Protein AF-A0A923UQM0-F1 (afdb_monomer)

Structure (mmCIF, N/CA/C/O backbone):
data_AF-A0A923UQM0-F1
#
_entry.id   AF-A0A923UQM0-F1
#
loop_
_atom_site.group_PDB
_atom_site.id
_atom_site.type_symbol
_atom_site.label_atom_id
_atom_site.label_alt_id
_atom_site.label_comp_id
_atom_site.label_asym_id
_atom_site.label_entity_id
_atom_site.label_seq_id
_atom_site.pdbx_PDB_ins_code
_atom_site.Cartn_x
_atom_site.Cartn_y
_atom_site.Cartn_z
_atom_site.occupancy
_atom_site.B_iso_or_equiv
_atom_site.auth_seq_id
_atom_site.auth_comp_id
_atom_site.auth_asym_id
_atom_site.auth_atom_id
_atom_site.pdbx_PDB_model_num
ATOM 1 N N . MET A 1 1 ? -4.454 -19.376 -13.832 1.00 68.25 1 MET A N 1
ATOM 2 C CA . MET A 1 1 ? -5.487 -18.338 -13.622 1.00 68.25 1 MET A CA 1
ATOM 3 C C . MET A 1 1 ? -5.085 -17.126 -14.444 1.00 68.25 1 MET A C 1
ATOM 5 O O . MET A 1 1 ? -3.902 -16.825 -14.454 1.00 68.25 1 MET A O 1
ATOM 9 N N . ASN A 1 2 ? -6.010 -16.497 -15.172 1.00 79.00 2 ASN A N 1
ATOM 10 C CA . ASN A 1 2 ? -5.737 -15.275 -15.934 1.00 79.00 2 ASN A CA 1
ATOM 11 C C . ASN A 1 2 ? -7.004 -14.409 -15.933 1.00 79.00 2 ASN A C 1
ATOM 13 O O . ASN A 1 2 ? -7.938 -14.679 -16.687 1.00 79.00 2 ASN A O 1
ATOM 17 N N . THR A 1 3 ? -7.060 -13.431 -15.031 1.00 88.56 3 THR A N 1
ATOM 18 C CA . THR A 1 3 ? -8.221 -12.554 -14.830 1.00 88.56 3 THR A CA 1
ATOM 19 C C . THR A 1 3 ? -7.802 -11.113 -15.066 1.00 88.56 3 THR A C 1
ATOM 21 O O . THR A 1 3 ? -6.787 -10.663 -14.540 1.00 88.56 3 THR A O 1
ATOM 24 N N . VAL A 1 4 ? -8.598 -10.369 -15.833 1.00 89.50 4 VAL A N 1
ATOM 25 C CA . VAL A 1 4 ? -8.349 -8.953 -16.115 1.00 89.50 4 VAL A CA 1
ATOM 26 C C . VAL A 1 4 ? -9.418 -8.110 -15.439 1.00 89.50 4 VAL A C 1
ATOM 28 O O . VAL A 1 4 ? -10.605 -8.259 -15.721 1.00 89.50 4 VAL A O 1
ATOM 31 N N . ILE A 1 5 ? -8.991 -7.200 -14.568 1.00 88.62 5 ILE A N 1
ATOM 32 C CA . ILE A 1 5 ? -9.840 -6.167 -13.983 1.00 88.62 5 ILE A CA 1
ATOM 33 C C . ILE A 1 5 ? -9.572 -4.870 -14.745 1.00 88.62 5 ILE A C 1
ATOM 35 O O . ILE A 1 5 ? -8.476 -4.310 -14.694 1.00 88.62 5 ILE A O 1
ATOM 39 N N . ASP A 1 6 ? -10.583 -4.391 -15.462 1.00 86.31 6 ASP A N 1
ATOM 40 C CA . ASP A 1 6 ? -10.518 -3.130 -16.199 1.00 86.31 6 ASP A CA 1
ATOM 41 C C . ASP A 1 6 ? -10.674 -1.951 -15.228 1.00 86.31 6 ASP A C 1
ATOM 43 O O . ASP A 1 6 ? -11.705 -1.836 -14.565 1.00 86.31 6 ASP A O 1
ATOM 47 N N . ASN A 1 7 ? -9.664 -1.095 -15.084 1.00 77.56 7 ASN A N 1
ATOM 48 C CA . ASN A 1 7 ? -9.804 0.215 -14.459 1.00 77.56 7 ASN A CA 1
ATOM 49 C C . ASN A 1 7 ? -9.899 1.242 -15.594 1.00 77.56 7 ASN A C 1
ATOM 51 O O . ASN A 1 7 ? -9.135 1.145 -16.543 1.00 77.56 7 ASN A O 1
ATOM 55 N N . LYS A 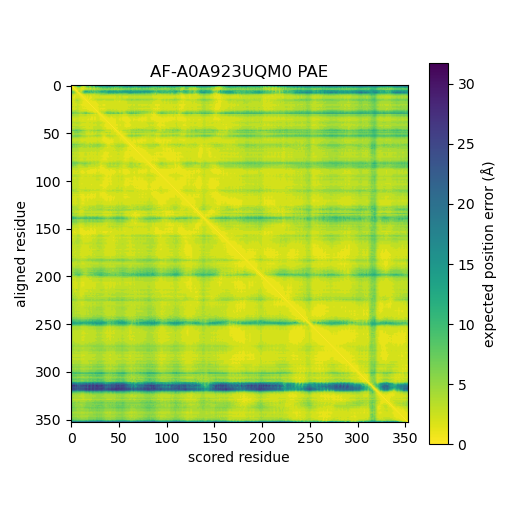1 8 ? -10.786 2.244 -15.509 1.00 76.56 8 LYS A N 1
ATOM 56 C CA . LYS A 1 8 ? -11.111 3.157 -16.634 1.00 76.56 8 LYS A CA 1
ATOM 57 C C . LYS A 1 8 ? -9.891 3.712 -17.398 1.00 76.56 8 LYS A C 1
ATOM 59 O O . LYS A 1 8 ? -10.025 4.067 -18.564 1.00 76.56 8 LYS A O 1
ATOM 64 N N . SER A 1 9 ? -8.735 3.808 -16.738 1.00 82.00 9 SER A N 1
ATOM 65 C CA . SER A 1 9 ? -7.481 4.319 -17.296 1.00 82.00 9 SER A CA 1
ATOM 66 C C . SER A 1 9 ? -6.396 3.260 -17.565 1.00 82.00 9 SER A C 1
ATOM 68 O O . SER A 1 9 ? -5.425 3.589 -18.236 1.00 82.00 9 SER A O 1
ATOM 70 N N . TYR A 1 10 ? -6.495 2.036 -17.027 1.00 91.62 10 TYR A N 1
ATOM 71 C CA . TYR A 1 10 ? -5.483 0.972 -17.168 1.00 91.62 10 TYR A CA 1
ATOM 72 C C . TYR A 1 10 ? -6.006 -0.408 -16.740 1.00 91.62 10 TYR A C 1
ATOM 74 O O . TYR A 1 10 ? -6.996 -0.526 -16.027 1.00 91.62 10 TYR A O 1
ATOM 82 N N . LYS A 1 11 ? -5.314 -1.485 -17.114 1.00 94.25 11 LYS A N 1
ATOM 83 C CA . LYS A 1 11 ? -5.719 -2.854 -16.745 1.00 94.25 11 LYS A CA 1
ATOM 84 C C . LYS A 1 11 ? -4.941 -3.376 -15.539 1.00 94.25 11 LYS A C 1
ATOM 86 O O . LYS A 1 11 ? -3.768 -3.054 -15.362 1.00 94.25 11 LYS A O 1
ATOM 91 N N . ILE A 1 12 ? -5.587 -4.218 -14.736 1.00 96.81 12 ILE A N 1
ATOM 92 C CA . ILE A 1 12 ? -4.952 -5.008 -13.676 1.00 96.81 12 ILE A CA 1
ATOM 93 C C . ILE A 1 12 ? -5.083 -6.481 -14.069 1.00 96.81 12 ILE A C 1
ATOM 95 O O . ILE A 1 12 ? -6.193 -6.973 -14.255 1.00 96.81 12 ILE A O 1
ATOM 99 N N . HIS A 1 13 ? -3.961 -7.172 -14.241 1.00 97.31 13 HIS A N 1
ATOM 100 C CA . HIS A 1 13 ? -3.905 -8.569 -14.666 1.00 97.31 13 HIS A CA 1
ATOM 101 C C . HIS A 1 13 ? -3.495 -9.455 -13.492 1.00 97.31 13 HIS A C 1
ATOM 103 O O . HIS A 1 13 ? -2.382 -9.329 -12.994 1.00 97.31 13 HIS A O 1
ATOM 109 N N . LEU A 1 14 ? -4.379 -10.360 -13.076 1.00 96.81 14 LEU A N 1
ATOM 110 C CA . LEU A 1 14 ? -4.096 -11.412 -12.102 1.00 96.81 14 LEU A CA 1
ATOM 111 C C . LEU A 1 14 ? -3.693 -12.661 -12.886 1.00 96.81 14 LEU A C 1
ATOM 113 O O . LEU A 1 14 ? -4.500 -13.191 -13.655 1.00 96.81 14 LEU A O 1
ATOM 117 N N . THR A 1 15 ? -2.455 -13.113 -12.727 1.00 95.38 15 THR A N 1
ATOM 118 C CA . THR A 1 15 ? -1.853 -14.162 -13.559 1.00 95.38 15 THR A CA 1
ATOM 119 C C . THR A 1 15 ? -0.915 -15.038 -12.745 1.00 95.38 15 THR A C 1
ATOM 121 O O . THR A 1 15 ? -0.276 -14.554 -11.829 1.00 95.38 15 THR A O 1
ATOM 124 N N . ASN A 1 16 ? -0.768 -16.304 -13.126 1.00 92.50 16 ASN A N 1
ATOM 125 C CA . ASN A 1 16 ? 0.279 -17.195 -12.608 1.00 92.50 16 ASN A CA 1
ATOM 126 C C . ASN A 1 16 ? 1.573 -17.170 -13.443 1.00 92.50 16 ASN A C 1
ATOM 128 O O . ASN A 1 16 ? 2.411 -18.063 -13.317 1.00 92.50 16 ASN A O 1
ATOM 132 N N . ASN A 1 17 ? 1.665 -16.238 -14.388 1.00 94.56 17 ASN A N 1
ATOM 133 C CA . ASN A 1 17 ? 2.833 -16.028 -15.224 1.00 94.56 17 ASN A CA 1
ATOM 134 C C . ASN A 1 17 ? 2.900 -14.548 -15.618 1.00 94.56 17 ASN A C 1
ATOM 136 O O . ASN A 1 17 ? 2.349 -14.132 -16.647 1.00 94.56 17 ASN A O 1
ATOM 140 N N . PHE A 1 18 ? 3.532 -13.736 -14.769 1.00 95.75 18 PHE A N 1
ATOM 141 C CA . PHE A 1 18 ? 3.705 -12.308 -15.050 1.00 95.75 18 PHE A CA 1
ATOM 142 C C . PHE A 1 18 ? 4.535 -12.055 -16.321 1.00 95.75 18 PHE A C 1
ATOM 144 O O . PHE A 1 18 ? 4.252 -11.105 -17.054 1.00 95.75 18 PHE A O 1
ATOM 151 N N . GLU A 1 19 ? 5.525 -12.907 -16.614 1.00 96.06 19 GLU A N 1
ATOM 152 C CA . GLU A 1 19 ? 6.440 -12.750 -17.751 1.00 96.06 19 GLU A CA 1
ATOM 153 C C . GLU A 1 19 ? 5.684 -12.783 -19.079 1.00 96.06 19 GLU A C 1
ATOM 155 O O . GLU A 1 19 ? 5.887 -11.924 -19.937 1.00 96.06 19 GLU A O 1
ATOM 160 N N . GLN A 1 20 ? 4.764 -13.740 -19.235 1.00 96.12 20 GLN A N 1
ATOM 161 C CA . GLN A 1 20 ? 3.947 -13.870 -20.439 1.00 96.12 20 GLN A CA 1
ATOM 162 C C . GLN A 1 20 ? 3.105 -12.612 -20.679 1.00 96.12 20 GLN A C 1
ATOM 164 O O . GLN A 1 20 ? 3.090 -12.086 -21.794 1.00 96.12 20 GLN A O 1
ATOM 169 N N . VAL A 1 21 ? 2.428 -12.115 -19.640 1.00 97.31 21 VAL A N 1
ATOM 170 C CA . VAL A 1 21 ? 1.602 -10.900 -19.726 1.00 97.31 21 VAL A CA 1
ATOM 171 C C . VAL A 1 21 ? 2.466 -9.693 -20.084 1.00 97.31 21 VAL A C 1
ATOM 173 O O . VAL A 1 21 ? 2.103 -8.904 -20.957 1.00 97.31 21 VAL A O 1
ATOM 176 N N . LEU A 1 22 ? 3.635 -9.572 -19.456 1.00 96.88 22 LEU A N 1
ATOM 177 C CA . LEU A 1 22 ? 4.563 -8.478 -19.695 1.00 96.88 22 LEU A CA 1
ATOM 178 C C . LEU A 1 22 ? 5.123 -8.488 -21.124 1.00 96.88 22 LEU A C 1
ATOM 180 O O . LEU A 1 22 ? 5.142 -7.449 -21.781 1.00 96.88 22 LEU A O 1
ATOM 184 N N . VAL A 1 23 ? 5.548 -9.648 -21.636 1.00 96.12 23 VAL A N 1
ATOM 185 C CA . VAL A 1 23 ? 6.041 -9.788 -23.018 1.00 96.12 23 VAL A CA 1
ATOM 186 C C . VAL A 1 23 ? 4.956 -9.418 -24.019 1.00 96.12 23 VAL A C 1
ATOM 188 O O . VAL A 1 23 ? 5.231 -8.681 -24.963 1.00 96.12 23 VAL A O 1
ATOM 191 N N . GLN A 1 24 ? 3.725 -9.887 -23.805 1.00 96.12 24 GLN A N 1
ATOM 192 C CA . GLN A 1 24 ? 2.591 -9.545 -24.665 1.00 96.12 24 GLN A CA 1
ATOM 193 C C . GLN A 1 24 ? 2.313 -8.041 -24.649 1.00 96.12 24 GLN A C 1
ATOM 195 O O . GLN A 1 24 ? 2.155 -7.444 -25.711 1.00 96.12 24 GLN A O 1
ATOM 200 N N . PHE A 1 25 ? 2.314 -7.416 -23.467 1.00 96.88 25 PHE A N 1
ATOM 201 C CA . PHE A 1 25 ? 2.133 -5.973 -23.335 1.00 96.88 25 PHE A CA 1
ATOM 202 C C . PHE A 1 25 ? 3.240 -5.187 -24.049 1.00 96.88 25 PHE A C 1
ATOM 204 O O . PHE A 1 25 ? 2.946 -4.244 -24.778 1.00 96.88 25 PHE A O 1
ATOM 211 N N . ILE A 1 26 ? 4.507 -5.579 -23.888 1.00 96.50 26 ILE A N 1
ATOM 212 C CA . ILE A 1 26 ? 5.632 -4.923 -24.569 1.00 96.50 26 ILE A CA 1
ATOM 213 C C . ILE A 1 26 ? 5.547 -5.130 -26.087 1.00 96.50 26 ILE A C 1
ATOM 215 O O . ILE A 1 26 ? 5.836 -4.203 -26.825 1.00 96.50 26 ILE A O 1
ATOM 219 N N . ALA A 1 27 ? 5.135 -6.302 -26.574 1.00 95.12 27 ALA A N 1
ATOM 220 C CA . ALA A 1 27 ? 5.096 -6.600 -28.009 1.00 95.12 27 ALA A CA 1
ATOM 221 C C . ALA A 1 27 ? 4.044 -5.787 -28.783 1.00 95.12 27 ALA A C 1
ATOM 223 O O . ALA A 1 27 ? 4.253 -5.478 -29.955 1.00 95.12 27 ALA A O 1
ATOM 224 N N . ILE A 1 28 ? 2.920 -5.441 -28.146 1.00 94.50 28 ILE A N 1
ATOM 225 C CA . ILE A 1 28 ? 1.847 -4.648 -28.774 1.00 94.50 28 ILE A CA 1
ATOM 226 C C . ILE A 1 28 ? 2.051 -3.131 -28.638 1.00 94.50 28 ILE A C 1
ATOM 228 O O . ILE A 1 28 ? 1.271 -2.364 -29.197 1.00 94.50 28 ILE A O 1
ATOM 232 N N . ASN A 1 29 ? 3.076 -2.691 -27.901 1.00 93.00 29 ASN A N 1
ATOM 233 C CA . ASN A 1 29 ? 3.400 -1.283 -27.681 1.00 93.00 29 ASN A CA 1
ATOM 234 C C . ASN A 1 29 ? 4.804 -0.962 -28.218 1.00 93.00 29 ASN A C 1
ATOM 236 O O . ASN A 1 29 ? 5.741 -1.736 -28.070 1.00 93.00 29 ASN A O 1
ATOM 240 N N . THR A 1 30 ? 4.995 0.211 -28.817 1.00 91.25 30 THR A N 1
ATOM 241 C CA . THR A 1 30 ? 6.304 0.610 -29.359 1.00 91.25 30 THR A CA 1
ATOM 242 C C . THR A 1 30 ? 7.085 1.451 -28.350 1.00 91.25 30 THR A C 1
ATOM 244 O O . THR A 1 30 ? 6.894 2.665 -28.291 1.00 91.25 30 THR A O 1
ATOM 247 N N . TYR A 1 31 ? 7.990 0.827 -27.590 1.00 96.38 31 TYR A N 1
ATOM 248 C CA . TYR A 1 31 ? 8.910 1.514 -26.672 1.00 96.38 31 TYR A CA 1
ATOM 249 C C . TYR A 1 31 ? 10.343 1.543 -27.218 1.00 96.38 31 TYR A C 1
ATOM 251 O O . TYR A 1 31 ? 10.813 0.563 -27.792 1.00 96.38 31 TYR A O 1
ATOM 259 N N . SER A 1 32 ? 11.059 2.651 -27.011 1.00 96.25 32 SER A N 1
ATOM 260 C CA . SER A 1 32 ? 12.477 2.790 -27.398 1.00 96.25 32 SER A CA 1
ATOM 261 C C . SER A 1 32 ? 13.408 1.950 -26.513 1.00 96.25 32 SER A C 1
ATOM 263 O O . SER A 1 32 ? 14.449 1.469 -26.959 1.00 96.25 32 SER A O 1
ATOM 265 N N . ALA A 1 33 ? 13.029 1.763 -25.246 1.00 96.00 33 ALA A N 1
ATOM 266 C CA . ALA A 1 33 ? 13.698 0.905 -24.282 1.00 96.00 33 ALA A CA 1
ATOM 267 C C . ALA A 1 33 ? 12.737 0.513 -23.152 1.00 96.00 33 ALA A C 1
ATOM 269 O O . ALA A 1 33 ? 11.811 1.251 -22.819 1.00 96.00 33 ALA A O 1
ATOM 270 N N . VAL A 1 34 ? 13.016 -0.625 -22.517 1.00 97.69 34 VAL A N 1
ATOM 271 C CA . VAL A 1 34 ? 12.369 -1.049 -21.270 1.00 97.69 34 VAL A CA 1
ATOM 272 C C . VAL A 1 34 ? 13.428 -1.072 -20.174 1.00 97.69 34 VAL A C 1
ATOM 274 O O . VAL A 1 34 ? 14.476 -1.702 -20.344 1.00 97.69 34 VAL A O 1
ATOM 277 N N . VAL A 1 35 ? 13.170 -0.362 -19.078 1.00 98.25 35 VAL A N 1
ATOM 278 C CA . VAL A 1 35 ? 14.047 -0.283 -17.903 1.00 98.25 35 VAL A CA 1
ATOM 279 C C . VAL A 1 35 ? 13.290 -0.826 -16.703 1.00 98.25 35 VAL A C 1
ATOM 281 O O . VAL A 1 35 ? 12.125 -0.492 -16.513 1.00 98.25 35 VAL A O 1
ATOM 284 N N . TYR A 1 36 ? 13.940 -1.655 -15.897 1.00 98.44 36 TYR A N 1
ATOM 285 C CA . TYR A 1 36 ? 13.331 -2.292 -14.736 1.00 98.44 36 TYR A CA 1
ATOM 286 C C . TYR A 1 36 ? 13.877 -1.673 -13.457 1.00 98.44 36 TYR A C 1
ATOM 288 O O . TYR A 1 36 ? 15.091 -1.607 -13.288 1.00 98.44 36 TYR A O 1
ATOM 296 N N . LEU A 1 37 ? 12.995 -1.229 -12.568 1.00 98.69 37 LEU A N 1
ATOM 297 C CA . LEU A 1 37 ? 13.348 -0.697 -11.259 1.00 98.69 37 LEU A CA 1
ATOM 298 C C . LEU A 1 37 ? 13.027 -1.736 -10.187 1.00 98.69 37 LEU A C 1
ATOM 300 O O . LEU A 1 37 ? 11.887 -2.185 -10.090 1.00 98.69 37 LEU A O 1
ATOM 304 N N . PHE A 1 38 ? 14.025 -2.067 -9.375 1.00 98.56 38 PHE A N 1
ATOM 305 C CA . PHE A 1 38 ? 13.916 -2.993 -8.252 1.00 98.56 38 PHE A CA 1
ATOM 306 C C . PHE A 1 38 ? 14.451 -2.361 -6.972 1.00 98.56 38 PHE A C 1
ATOM 308 O O . PHE A 1 38 ? 15.393 -1.572 -7.020 1.00 98.56 38 PHE A O 1
ATOM 315 N N . ASP A 1 39 ? 13.937 -2.788 -5.821 1.00 98.00 39 ASP A N 1
ATOM 316 C CA . ASP A 1 39 ? 14.728 -2.746 -4.593 1.00 98.00 39 ASP A CA 1
ATOM 317 C C . ASP A 1 39 ? 15.687 -3.950 -4.522 1.00 98.00 39 ASP A C 1
ATOM 319 O O . ASP A 1 39 ? 15.459 -4.995 -5.137 1.00 98.00 39 ASP A O 1
ATOM 323 N N . ASP A 1 40 ? 16.764 -3.809 -3.756 1.00 97.75 40 ASP A N 1
ATOM 324 C CA . ASP A 1 40 ? 17.816 -4.821 -3.625 1.00 97.75 40 ASP A CA 1
ATOM 325 C C . ASP A 1 40 ? 17.310 -6.184 -3.101 1.00 97.75 40 ASP A C 1
ATOM 327 O O . ASP A 1 40 ? 17.774 -7.230 -3.559 1.00 97.75 40 ASP A O 1
ATOM 331 N N . ASN A 1 41 ? 16.316 -6.218 -2.198 1.00 96.62 41 ASN A N 1
ATOM 332 C CA . ASN A 1 41 ? 15.764 -7.483 -1.697 1.00 96.62 41 ASN A CA 1
ATOM 333 C C . ASN A 1 41 ? 15.028 -8.229 -2.817 1.00 96.62 41 ASN A C 1
ATOM 335 O O . ASN A 1 41 ? 15.292 -9.411 -3.052 1.00 96.62 41 ASN A O 1
ATOM 339 N N . THR A 1 42 ? 14.147 -7.531 -3.540 1.00 97.12 42 THR A N 1
ATOM 340 C CA . THR A 1 42 ? 13.403 -8.109 -4.668 1.00 97.12 42 THR A CA 1
ATOM 341 C C . THR A 1 42 ? 14.349 -8.523 -5.800 1.00 97.12 42 THR A C 1
ATOM 343 O O . THR A 1 42 ? 14.197 -9.603 -6.377 1.00 97.12 42 THR A O 1
ATOM 346 N N . HIS A 1 43 ? 15.373 -7.715 -6.097 1.00 97.56 43 HIS A N 1
ATOM 347 C CA . HIS A 1 43 ? 16.361 -8.038 -7.126 1.00 97.56 43 HIS A CA 1
ATOM 348 C C . HIS A 1 43 ? 17.158 -9.307 -6.796 1.00 97.56 43 HIS A C 1
ATOM 350 O O . HIS A 1 43 ? 17.354 -10.146 -7.675 1.00 97.56 43 HIS A O 1
ATOM 356 N N . ARG A 1 44 ? 17.593 -9.500 -5.543 1.00 96.81 44 ARG A N 1
ATOM 357 C CA . ARG A 1 44 ? 18.312 -10.727 -5.154 1.00 96.81 44 ARG A CA 1
ATOM 358 C C . ARG A 1 44 ? 17.488 -11.995 -5.366 1.00 96.81 44 ARG A C 1
ATOM 360 O O . ARG A 1 44 ? 18.055 -13.022 -5.724 1.00 96.81 44 ARG A O 1
ATOM 367 N N . LEU A 1 45 ? 16.176 -11.921 -5.153 1.00 95.88 45 LEU A N 1
ATOM 368 C CA . LEU A 1 45 ? 15.273 -13.061 -5.309 1.00 95.88 45 LEU A CA 1
ATOM 369 C C . LEU A 1 45 ? 14.935 -13.337 -6.779 1.00 95.88 45 LEU A C 1
ATOM 371 O O . LEU A 1 45 ? 14.922 -14.492 -7.199 1.00 95.88 45 LEU A O 1
ATOM 375 N N . TYR A 1 46 ? 14.686 -12.287 -7.568 1.00 95.06 46 TYR A N 1
ATOM 376 C CA . TYR A 1 46 ? 14.071 -12.433 -8.894 1.00 95.06 46 TYR A CA 1
ATOM 377 C C . TYR A 1 46 ? 14.884 -11.855 -10.051 1.00 95.06 46 TYR A C 1
ATOM 379 O O . TYR A 1 46 ? 14.720 -12.294 -11.188 1.00 95.06 46 TYR A O 1
ATOM 387 N N . GLY A 1 47 ? 15.792 -10.914 -9.801 1.00 91.31 47 GLY A N 1
ATOM 388 C CA . GLY A 1 47 ? 16.551 -10.202 -10.835 1.00 91.31 47 GLY A CA 1
ATOM 389 C C . GLY A 1 47 ? 17.504 -11.083 -11.648 1.00 91.31 47 GLY A C 1
ATOM 390 O O . GLY A 1 47 ? 17.858 -10.733 -12.770 1.00 91.31 47 GLY A O 1
ATOM 391 N N . SER A 1 48 ? 17.875 -12.255 -11.122 1.00 89.62 48 SER A N 1
ATOM 392 C C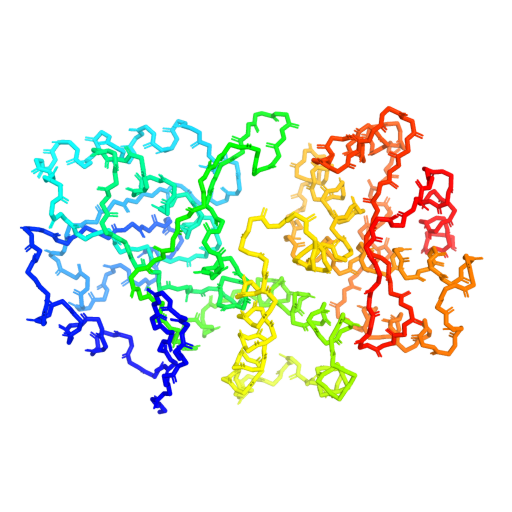A . SER A 1 48 ? 18.717 -13.242 -11.822 1.00 89.62 48 SER A CA 1
ATOM 393 C C . SER A 1 48 ? 17.926 -14.323 -12.572 1.00 89.62 48 SER A C 1
ATOM 395 O O . SER A 1 48 ? 18.529 -15.227 -13.155 1.00 89.62 48 SER A O 1
ATOM 397 N N . THR A 1 49 ? 16.590 -14.266 -12.566 1.00 92.38 49 THR A N 1
ATOM 398 C CA . THR A 1 49 ? 15.760 -15.206 -13.338 1.00 92.38 49 THR A CA 1
ATOM 399 C C . THR A 1 49 ? 16.019 -15.065 -14.840 1.00 92.38 49 THR A C 1
ATOM 401 O O . THR A 1 49 ? 16.495 -14.035 -15.329 1.00 92.38 49 THR A O 1
ATOM 404 N N . THR A 1 50 ? 15.695 -16.113 -15.602 1.00 92.38 50 THR A N 1
ATOM 405 C CA . THR A 1 50 ? 15.931 -16.166 -17.053 1.00 92.38 50 THR A CA 1
ATOM 406 C C . THR A 1 50 ? 15.332 -14.968 -17.789 1.00 92.38 50 THR A C 1
ATOM 408 O O . THR A 1 50 ? 15.944 -14.475 -18.735 1.00 92.38 50 THR A O 1
ATOM 411 N N . TYR A 1 51 ? 14.183 -14.465 -17.330 1.00 93.44 51 TYR A N 1
ATOM 412 C CA . TYR A 1 51 ? 13.518 -13.308 -17.915 1.00 93.44 51 TYR A CA 1
ATOM 413 C C . TYR A 1 51 ? 14.318 -12.006 -17.788 1.00 93.44 51 TYR A C 1
ATOM 415 O O . TYR A 1 51 ? 14.469 -11.272 -18.771 1.00 93.44 51 TYR A O 1
ATOM 423 N N . PHE A 1 52 ? 14.839 -11.713 -16.593 1.00 95.00 52 PHE A N 1
ATOM 424 C CA . PHE A 1 52 ? 15.548 -10.460 -16.313 1.00 95.00 52 PHE A CA 1
ATOM 425 C C . PHE A 1 52 ? 17.020 -10.481 -16.748 1.00 95.00 52 PHE A C 1
ATOM 427 O O . PHE A 1 52 ? 17.665 -9.430 -16.813 1.00 95.00 52 PHE A O 1
ATOM 434 N N . LYS A 1 53 ? 17.547 -11.645 -17.147 1.00 91.19 53 LYS A N 1
ATOM 435 C CA . LYS A 1 53 ? 18.896 -11.763 -17.708 1.00 91.19 53 LYS A CA 1
ATOM 436 C C . LYS A 1 53 ? 19.082 -10.819 -18.905 1.00 91.19 53 LYS A C 1
ATOM 438 O O . LYS A 1 53 ? 18.284 -10.800 -19.841 1.00 91.19 53 LYS A O 1
ATOM 443 N N . ASN A 1 54 ? 20.174 -10.053 -18.888 1.00 89.75 54 ASN A N 1
ATOM 444 C CA . ASN A 1 54 ? 20.540 -9.061 -19.910 1.00 89.75 54 ASN A CA 1
ATOM 445 C C . ASN A 1 54 ? 19.531 -7.904 -20.096 1.00 89.75 54 ASN A C 1
ATOM 447 O O . ASN A 1 54 ? 19.565 -7.223 -21.124 1.00 89.75 54 ASN A O 1
ATOM 451 N N . LYS A 1 55 ? 18.622 -7.663 -19.142 1.00 94.75 55 LYS A N 1
ATOM 452 C CA . LYS A 1 55 ? 17.747 -6.481 -19.153 1.00 94.75 55 LYS A CA 1
ATOM 453 C C . LYS A 1 55 ? 18.447 -5.274 -18.520 1.00 94.75 55 LYS A C 1
ATOM 455 O O . LYS A 1 55 ? 19.377 -5.422 -17.734 1.00 94.75 55 LYS A O 1
ATOM 460 N N . LYS A 1 56 ? 17.988 -4.062 -18.856 1.00 95.75 56 LYS A N 1
ATOM 461 C CA . LYS A 1 56 ? 18.444 -2.823 -18.205 1.00 95.75 56 LYS A CA 1
ATOM 462 C C . LYS A 1 56 ? 17.767 -2.702 -16.842 1.00 95.75 56 LYS A C 1
ATOM 464 O O . LYS A 1 56 ? 16.563 -2.459 -16.793 1.00 95.75 56 LYS A O 1
ATOM 469 N N . ILE A 1 57 ? 18.525 -2.885 -15.769 1.00 97.25 57 ILE A N 1
ATOM 470 C CA . ILE A 1 57 ? 18.012 -2.897 -14.397 1.00 97.25 57 ILE A CA 1
ATOM 471 C C . ILE A 1 57 ? 18.626 -1.732 -13.620 1.00 97.25 57 ILE A C 1
ATOM 473 O O . ILE A 1 57 ? 19.835 -1.522 -13.669 1.00 97.25 57 ILE A O 1
ATOM 477 N N . ILE A 1 58 ? 17.783 -1.001 -12.898 1.00 98.38 58 ILE A N 1
ATOM 478 C CA . ILE A 1 58 ? 18.156 -0.025 -11.878 1.00 98.38 58 ILE A CA 1
ATOM 479 C C . ILE A 1 58 ? 17.765 -0.619 -10.526 1.00 98.38 58 ILE A C 1
ATOM 481 O O . ILE A 1 58 ? 16.636 -1.080 -10.351 1.00 98.38 58 ILE A O 1
ATOM 485 N N . ILE A 1 59 ? 18.694 -0.595 -9.574 1.00 98.25 59 ILE A N 1
ATOM 486 C CA . ILE A 1 59 ? 18.488 -1.123 -8.223 1.00 98.25 59 ILE A CA 1
ATOM 487 C C . ILE A 1 59 ? 18.570 0.035 -7.232 1.00 98.25 59 ILE A C 1
ATOM 489 O O . ILE A 1 59 ? 19.487 0.856 -7.306 1.00 98.25 59 ILE A O 1
ATOM 493 N N . ILE A 1 60 ? 17.617 0.092 -6.306 1.00 98.38 60 ILE A N 1
ATOM 494 C CA . ILE A 1 60 ? 17.617 1.016 -5.169 1.00 98.38 60 ILE A CA 1
ATOM 495 C C . ILE A 1 60 ? 17.735 0.250 -3.852 1.00 98.38 60 ILE A C 1
ATOM 497 O O . ILE A 1 60 ? 17.400 -0.933 -3.760 1.00 98.38 60 ILE A O 1
ATOM 501 N N . ALA A 1 61 ? 18.213 0.930 -2.814 1.00 97.62 61 ALA A N 1
ATOM 502 C CA . ALA A 1 61 ? 18.255 0.353 -1.479 1.00 97.62 61 ALA A CA 1
ATOM 503 C C . ALA A 1 61 ? 16.823 0.121 -0.939 1.00 97.62 61 ALA A C 1
ATOM 505 O O . ALA A 1 61 ? 15.927 0.927 -1.215 1.00 97.62 61 ALA A O 1
ATOM 506 N N . PRO A 1 62 ? 16.587 -0.968 -0.185 1.00 94.38 62 PRO A N 1
ATOM 507 C CA . PRO A 1 62 ? 15.271 -1.295 0.348 1.00 94.38 62 PRO A CA 1
ATOM 508 C C . PRO A 1 62 ? 14.934 -0.431 1.572 1.00 94.38 62 PRO A C 1
ATOM 510 O O . PRO A 1 62 ? 15.808 0.190 2.174 1.00 94.38 62 PRO A O 1
ATOM 513 N N . GLY A 1 63 ? 13.667 -0.446 1.988 1.00 88.50 63 GLY A N 1
ATOM 514 C CA . GLY A 1 63 ? 13.211 0.187 3.230 1.00 88.50 63 GLY A CA 1
ATOM 515 C C . GLY A 1 63 ? 12.810 1.659 3.094 1.00 88.50 63 GLY A C 1
ATOM 516 O O . GLY A 1 63 ? 13.364 2.414 2.299 1.00 88.50 63 GLY A O 1
ATOM 517 N N . GLU A 1 64 ? 11.836 2.067 3.910 1.00 87.06 64 GLU A N 1
ATOM 518 C CA . GLU A 1 64 ? 11.110 3.342 3.788 1.00 87.06 64 GLU A CA 1
ATOM 519 C C . GLU A 1 64 ? 12.001 4.594 3.871 1.00 87.06 64 GLU A C 1
ATOM 521 O O . GLU A 1 64 ? 11.688 5.625 3.275 1.00 87.06 64 GLU A O 1
ATOM 526 N N . THR A 1 65 ? 13.160 4.506 4.533 1.00 88.50 65 THR A N 1
ATOM 527 C CA . THR A 1 65 ? 14.157 5.590 4.594 1.00 88.50 65 THR A CA 1
ATOM 528 C C . THR A 1 65 ? 14.708 5.965 3.216 1.00 88.50 65 THR A C 1
ATOM 530 O O . THR A 1 65 ? 15.088 7.116 3.000 1.00 88.50 65 THR A O 1
ATOM 533 N N . ASN A 1 66 ? 14.696 5.034 2.256 1.00 94.31 66 ASN A N 1
ATOM 534 C CA . ASN A 1 66 ? 15.124 5.258 0.875 1.00 94.31 66 ASN A CA 1
ATOM 535 C C . ASN A 1 66 ? 14.021 5.831 -0.024 1.00 94.31 66 ASN A C 1
ATOM 537 O O . ASN A 1 66 ? 14.288 6.169 -1.178 1.00 94.31 66 ASN A O 1
ATOM 541 N N . LYS A 1 67 ? 12.797 6.005 0.483 1.00 95.44 67 LYS A N 1
ATOM 542 C CA . LYS A 1 67 ? 11.683 6.605 -0.256 1.00 95.44 67 LYS A CA 1
ATOM 543 C C . LYS A 1 67 ? 11.770 8.135 -0.238 1.00 95.44 67 LYS A C 1
ATOM 545 O O . LYS A 1 67 ? 10.923 8.815 0.330 1.00 95.44 67 LYS A O 1
ATOM 550 N N . ASN A 1 68 ? 12.826 8.689 -0.827 1.00 96.56 68 ASN A N 1
ATOM 551 C CA . ASN A 1 68 ? 13.163 10.111 -0.743 1.00 96.56 68 ASN A CA 1
ATOM 552 C C . ASN A 1 68 ? 13.640 10.689 -2.093 1.00 96.56 68 ASN A C 1
ATOM 554 O O . ASN A 1 68 ? 13.817 9.974 -3.086 1.00 96.56 68 ASN A O 1
ATOM 558 N N . ILE A 1 69 ? 13.847 12.010 -2.133 1.00 97.50 69 ILE A N 1
ATOM 559 C CA . ILE A 1 69 ? 14.230 12.733 -3.356 1.00 97.50 69 ILE A CA 1
ATOM 560 C C . ILE A 1 69 ? 15.635 12.367 -3.850 1.00 97.50 69 ILE A C 1
ATOM 562 O O . ILE A 1 69 ? 15.869 12.351 -5.057 1.00 97.50 69 ILE A O 1
ATOM 566 N N . THR A 1 70 ? 16.555 12.027 -2.946 1.00 97.88 70 THR A N 1
ATOM 567 C CA . THR A 1 70 ? 17.924 11.619 -3.288 1.00 97.88 70 THR A CA 1
ATOM 568 C C . THR A 1 70 ? 17.915 10.314 -4.076 1.00 97.88 70 THR A C 1
ATOM 570 O O . THR A 1 70 ? 18.566 10.218 -5.116 1.00 97.88 70 THR A O 1
ATOM 573 N N . THR A 1 71 ? 17.108 9.340 -3.651 1.00 98.31 71 THR A N 1
ATOM 574 C CA . THR A 1 71 ? 16.908 8.092 -4.397 1.00 98.31 71 THR A CA 1
ATOM 575 C C . THR A 1 71 ? 16.285 8.362 -5.767 1.00 98.31 71 THR A C 1
ATOM 577 O O . THR A 1 71 ? 16.762 7.829 -6.766 1.00 98.31 71 THR A O 1
ATOM 580 N N . CYS A 1 72 ? 15.283 9.247 -5.861 1.00 98.50 72 CYS A N 1
ATOM 581 C CA . CYS A 1 72 ? 14.710 9.639 -7.157 1.00 98.50 72 CYS A CA 1
ATOM 582 C C . CYS A 1 72 ? 15.761 10.255 -8.088 1.00 98.50 72 CYS A C 1
ATOM 584 O O . CYS A 1 72 ? 15.842 9.882 -9.258 1.00 98.50 72 CYS A O 1
ATOM 586 N N . ALA A 1 73 ? 16.600 11.153 -7.563 1.00 98.56 73 ALA A N 1
ATOM 587 C CA . ALA A 1 73 ? 17.680 11.780 -8.316 1.00 98.56 73 ALA A CA 1
ATOM 588 C C . ALA A 1 73 ? 18.678 10.754 -8.862 1.00 98.56 73 ALA A C 1
ATOM 590 O O . ALA A 1 73 ? 19.047 10.833 -10.035 1.00 98.56 73 ALA A O 1
ATOM 591 N N . ALA A 1 74 ? 19.050 9.755 -8.058 1.00 98.56 74 ALA A N 1
ATOM 592 C CA . ALA A 1 74 ? 19.919 8.667 -8.496 1.00 98.56 74 ALA A CA 1
ATOM 593 C C . ALA A 1 74 ? 19.283 7.833 -9.624 1.00 98.56 74 ALA A C 1
ATOM 595 O O . ALA A 1 74 ? 19.958 7.493 -10.599 1.00 98.56 74 ALA A O 1
ATOM 596 N N . VAL A 1 75 ? 17.980 7.541 -9.542 1.00 98.69 75 VAL A N 1
ATOM 597 C CA . VAL A 1 75 ? 17.262 6.823 -10.609 1.00 98.69 75 VAL A CA 1
ATOM 598 C C . VAL A 1 75 ? 17.186 7.672 -11.885 1.00 98.69 75 VAL A C 1
ATOM 600 O O . VAL A 1 75 ? 17.501 7.176 -12.967 1.00 98.69 75 VAL A O 1
ATOM 603 N N . TRP A 1 76 ? 16.852 8.965 -11.792 1.00 98.69 76 TRP A N 1
ATOM 604 C CA . TRP A 1 76 ? 16.839 9.865 -12.955 1.00 98.69 76 TRP A CA 1
ATOM 605 C C . TRP A 1 76 ? 18.211 9.975 -13.627 1.00 98.69 76 TRP A C 1
ATOM 607 O O . TRP A 1 76 ? 18.286 9.976 -14.857 1.00 98.69 76 TRP A O 1
ATOM 617 N N . GLN A 1 77 ? 19.295 10.038 -12.848 1.00 98.38 77 GLN A N 1
ATOM 618 C CA . GLN A 1 77 ? 20.661 10.062 -13.378 1.00 98.38 77 GLN A CA 1
ATOM 619 C C . GLN A 1 77 ? 20.993 8.788 -14.159 1.00 98.38 77 GLN A C 1
ATOM 621 O O . GLN A 1 77 ? 21.539 8.881 -15.257 1.00 98.38 77 GLN A O 1
ATOM 626 N N . GLN A 1 78 ? 20.611 7.613 -13.654 1.00 98.19 78 GLN A N 1
ATOM 627 C CA . GLN A 1 78 ? 20.809 6.347 -14.367 1.00 98.19 78 GLN A CA 1
ATOM 628 C C . GLN A 1 78 ? 19.992 6.283 -15.665 1.00 98.19 78 GLN A C 1
ATOM 630 O O . GLN A 1 78 ? 20.515 5.883 -16.705 1.00 98.19 78 GLN A O 1
ATOM 635 N N . LEU A 1 79 ? 18.742 6.761 -15.650 1.00 98.12 79 LEU A N 1
ATOM 636 C CA . LEU A 1 79 ? 17.930 6.874 -16.867 1.00 98.12 79 LEU A CA 1
ATOM 637 C C . LEU A 1 79 ? 18.593 7.795 -17.908 1.00 98.12 79 LEU A C 1
ATOM 639 O O . LEU A 1 79 ? 18.678 7.435 -19.083 1.00 98.12 79 LEU A O 1
ATOM 643 N N . LEU A 1 80 ? 19.114 8.956 -17.492 1.00 96.81 80 LEU A N 1
ATOM 644 C CA . LEU A 1 80 ? 19.859 9.866 -18.375 1.00 96.81 80 LEU A CA 1
ATOM 645 C C . LEU A 1 80 ? 21.140 9.226 -18.922 1.00 96.81 80 LEU A C 1
ATOM 647 O O . LEU A 1 80 ? 21.382 9.304 -20.123 1.00 96.81 80 LEU A O 1
ATOM 651 N N . ALA A 1 81 ? 21.924 8.556 -18.075 1.00 95.12 81 ALA A N 1
ATOM 652 C CA . ALA A 1 81 ? 23.153 7.872 -18.476 1.00 95.12 81 ALA A CA 1
ATOM 653 C C . ALA A 1 81 ? 22.895 6.744 -19.491 1.00 95.12 81 ALA A C 1
ATOM 655 O O . ALA A 1 81 ? 23.753 6.422 -20.310 1.00 95.12 81 ALA A O 1
ATOM 656 N N . HIS A 1 82 ? 21.697 6.160 -19.476 1.00 91.75 82 HIS A N 1
ATOM 657 C CA . HIS A 1 82 ? 21.257 5.162 -20.449 1.00 91.75 82 HIS A CA 1
ATOM 658 C C . HIS A 1 82 ? 20.619 5.750 -21.713 1.00 91.75 82 HIS A C 1
ATOM 660 O O . HIS A 1 82 ? 20.081 4.984 -22.519 1.00 91.75 82 HIS A O 1
ATOM 666 N N . ASN A 1 83 ? 20.684 7.075 -21.897 1.00 92.69 83 ASN A N 1
ATOM 667 C CA . ASN A 1 83 ? 20.042 7.811 -22.987 1.00 92.69 83 ASN A CA 1
ATOM 668 C C . ASN A 1 83 ? 18.550 7.465 -23.126 1.00 92.69 83 ASN A C 1
ATOM 670 O O . ASN A 1 83 ? 18.021 7.395 -24.235 1.00 92.69 83 ASN A O 1
ATOM 674 N N . ALA A 1 84 ? 17.873 7.218 -22.000 1.00 95.81 84 ALA A N 1
ATOM 675 C CA . ALA A 1 84 ? 16.456 6.902 -21.980 1.00 95.81 84 ALA A CA 1
ATOM 676 C C . ALA A 1 84 ? 15.661 8.114 -22.493 1.00 95.81 84 ALA A C 1
ATOM 678 O O . ALA A 1 84 ? 15.719 9.200 -21.915 1.00 95.81 84 ALA A O 1
ATOM 679 N N . ASP A 1 85 ? 14.966 7.971 -23.621 1.00 96.56 85 ASP A N 1
ATOM 680 C CA . ASP A 1 85 ? 14.173 9.051 -24.208 1.00 96.56 85 ASP A CA 1
ATOM 681 C C . ASP A 1 85 ? 12.775 9.154 -23.557 1.00 96.56 85 ASP A C 1
ATOM 683 O O . ASP A 1 85 ? 12.511 8.589 -22.497 1.00 96.56 85 ASP A O 1
ATOM 687 N N . ARG A 1 86 ? 11.869 9.941 -24.148 1.00 96.75 86 ARG A N 1
ATOM 688 C CA . ARG A 1 86 ? 10.492 10.090 -23.637 1.00 96.75 86 ARG A CA 1
ATOM 689 C C . ARG A 1 86 ? 9.590 8.875 -23.911 1.00 96.75 86 ARG A C 1
ATOM 691 O O . ARG A 1 86 ? 8.468 8.847 -23.430 1.00 96.75 86 ARG A O 1
ATOM 698 N N . ASN A 1 87 ? 10.047 7.927 -24.727 1.00 97.12 87 ASN A N 1
ATOM 699 C CA . ASN A 1 87 ? 9.291 6.766 -25.189 1.00 97.12 87 ASN A CA 1
ATOM 700 C C . ASN A 1 87 ? 9.776 5.460 -24.535 1.00 97.12 87 ASN A C 1
ATOM 702 O O . ASN A 1 87 ? 9.597 4.374 -25.090 1.00 97.12 87 ASN A O 1
ATOM 706 N N . ILE A 1 88 ? 10.423 5.552 -23.370 1.00 97.94 88 ILE A N 1
ATOM 707 C CA . ILE A 1 88 ? 10.748 4.376 -22.566 1.00 97.94 88 ILE A CA 1
ATOM 708 C C . ILE A 1 88 ? 9.519 3.837 -21.833 1.00 97.94 88 ILE A C 1
ATOM 710 O O . ILE A 1 88 ? 8.547 4.555 -21.588 1.00 97.94 88 ILE A O 1
ATOM 714 N N . LEU A 1 89 ? 9.634 2.586 -21.401 1.00 98.56 89 LEU A N 1
ATOM 715 C CA . LEU A 1 89 ? 8.794 1.988 -20.375 1.00 98.56 89 LEU A CA 1
ATOM 716 C C . LEU A 1 89 ? 9.617 1.757 -19.102 1.00 98.56 89 LEU A C 1
ATOM 718 O O . LEU A 1 89 ? 10.625 1.046 -19.151 1.00 98.56 89 LEU A O 1
ATOM 722 N N . LEU A 1 90 ? 9.171 2.307 -17.970 1.00 98.75 90 LEU A N 1
ATOM 723 C CA . LEU A 1 90 ? 9.694 1.957 -16.646 1.00 98.75 90 LEU A CA 1
ATOM 724 C C . LEU A 1 90 ? 8.845 0.842 -16.016 1.00 98.75 90 LEU A C 1
ATOM 726 O O . LEU A 1 90 ? 7.643 0.994 -15.822 1.00 98.75 90 LEU A O 1
ATOM 730 N N . VAL A 1 91 ? 9.458 -0.291 -15.693 1.00 98.75 91 VAL A N 1
ATOM 731 C CA . VAL A 1 91 ? 8.792 -1.439 -15.067 1.00 98.75 91 VAL A CA 1
ATOM 732 C C . VAL A 1 91 ? 9.197 -1.501 -13.601 1.00 98.75 91 VAL A C 1
ATOM 734 O O . VAL A 1 91 ? 10.333 -1.852 -13.290 1.00 98.75 91 VAL A O 1
ATOM 737 N N . ASN A 1 92 ? 8.279 -1.165 -12.701 1.00 98.75 92 ASN A N 1
ATOM 738 C CA . ASN A 1 92 ? 8.513 -1.193 -11.260 1.00 98.75 92 ASN A CA 1
ATOM 739 C C . ASN A 1 92 ? 8.237 -2.606 -10.732 1.00 98.75 92 ASN A C 1
ATOM 741 O O . ASN A 1 92 ? 7.088 -3.046 -10.759 1.00 98.75 92 ASN A O 1
ATOM 745 N N . VAL A 1 93 ? 9.263 -3.315 -10.261 1.00 98.56 93 VAL A N 1
ATOM 746 C CA . VAL A 1 93 ? 9.151 -4.681 -9.728 1.00 98.56 93 VAL A CA 1
ATOM 747 C C . VAL A 1 93 ? 9.549 -4.673 -8.257 1.00 98.56 93 VAL A C 1
ATOM 749 O O . VAL A 1 93 ? 10.726 -4.556 -7.920 1.00 98.56 93 VAL A O 1
ATOM 752 N N . GLY A 1 94 ? 8.566 -4.762 -7.365 1.00 98.06 94 GLY A N 1
ATOM 753 C CA . GLY A 1 94 ? 8.818 -4.663 -5.930 1.00 98.06 94 GLY A CA 1
ATOM 754 C C . GLY A 1 94 ? 7.572 -4.361 -5.105 1.00 98.06 94 GLY A C 1
ATOM 755 O O . GLY A 1 94 ? 6.443 -4.433 -5.589 1.00 98.06 94 GLY A O 1
ATOM 756 N N . GLY A 1 95 ? 7.785 -4.006 -3.839 1.00 97.44 95 GLY A N 1
ATOM 757 C CA . GLY A 1 95 ? 6.717 -3.608 -2.920 1.00 97.44 95 GLY A CA 1
ATOM 758 C C . GLY A 1 95 ? 6.202 -2.177 -3.127 1.00 97.44 95 GLY A C 1
ATOM 759 O O . GLY A 1 95 ? 6.412 -1.541 -4.165 1.00 97.44 95 GLY A O 1
ATOM 760 N N . GLY A 1 96 ? 5.535 -1.647 -2.095 1.00 95.88 96 GLY A N 1
ATOM 761 C CA . GLY A 1 96 ? 4.925 -0.312 -2.126 1.00 95.88 96 GLY A CA 1
ATOM 762 C C . GLY A 1 96 ? 5.936 0.815 -2.341 1.00 95.88 96 GLY A C 1
ATOM 763 O O . GLY A 1 96 ? 5.681 1.715 -3.134 1.00 95.88 96 GLY A O 1
ATOM 764 N N . LEU A 1 97 ? 7.129 0.714 -1.742 1.00 95.81 97 LEU A N 1
ATOM 765 C CA . LEU A 1 97 ? 8.216 1.673 -1.956 1.00 95.81 97 LEU A CA 1
ATOM 766 C C . LEU A 1 97 ? 8.589 1.802 -3.437 1.00 95.81 97 LEU A C 1
ATOM 768 O O . LEU A 1 97 ? 8.674 2.915 -3.951 1.00 95.81 97 LEU A O 1
ATOM 772 N N . VAL A 1 98 ? 8.796 0.672 -4.124 1.00 98.31 98 VAL A N 1
ATOM 773 C CA . VAL A 1 98 ? 9.215 0.649 -5.535 1.00 98.31 98 VAL A CA 1
ATOM 774 C C . VAL A 1 98 ? 8.099 1.175 -6.437 1.00 98.31 98 VAL A C 1
ATOM 776 O O . VAL A 1 98 ? 8.375 1.924 -7.370 1.00 98.31 98 VAL A O 1
ATOM 779 N N . SER A 1 99 ? 6.842 0.834 -6.139 1.00 97.62 99 SER A N 1
ATOM 780 C CA . SER A 1 99 ? 5.680 1.305 -6.906 1.00 97.62 99 SER A CA 1
ATOM 781 C C . SER A 1 99 ? 5.472 2.819 -6.771 1.00 97.62 99 SER A C 1
ATOM 783 O O . SER A 1 99 ? 5.329 3.510 -7.780 1.00 97.62 99 SER A O 1
ATOM 785 N N . ASP A 1 100 ? 5.513 3.353 -5.547 1.00 97.00 100 ASP A N 1
ATOM 786 C CA . ASP A 1 100 ? 5.293 4.778 -5.282 1.00 97.00 100 ASP A CA 1
ATOM 787 C C . ASP A 1 100 ? 6.446 5.642 -5.798 1.00 97.00 100 ASP A C 1
ATOM 789 O O . ASP A 1 100 ? 6.214 6.633 -6.497 1.00 97.00 100 ASP A O 1
ATOM 793 N N . LEU A 1 101 ? 7.690 5.264 -5.476 1.00 98.31 101 LEU A N 1
ATOM 794 C CA . LEU A 1 101 ? 8.880 5.993 -5.910 1.00 98.31 101 LEU A CA 1
ATOM 795 C C . LEU A 1 101 ? 9.069 5.868 -7.421 1.00 98.31 101 LEU A C 1
ATOM 797 O O . LEU A 1 101 ? 9.321 6.868 -8.088 1.00 98.31 101 LEU A O 1
ATOM 801 N N . GLY A 1 102 ? 8.923 4.663 -7.973 1.00 98.50 102 GLY A N 1
ATOM 802 C CA . GLY A 1 102 ? 9.049 4.406 -9.405 1.00 98.50 102 GLY A CA 1
ATOM 803 C C . GLY A 1 102 ? 7.983 5.127 -10.223 1.00 98.50 102 GLY A C 1
ATOM 804 O O . GLY A 1 102 ? 8.294 5.738 -11.245 1.00 98.50 102 GLY A O 1
ATOM 805 N N . GLY A 1 103 ? 6.736 5.142 -9.744 1.00 98.38 103 GLY A N 1
ATOM 806 C CA . GLY A 1 103 ? 5.663 5.938 -10.337 1.00 98.38 103 GLY A CA 1
ATOM 807 C C . GLY A 1 103 ? 5.963 7.440 -10.297 1.00 98.38 103 GLY A C 1
ATOM 808 O O . GLY A 1 103 ? 5.792 8.131 -11.303 1.00 98.38 103 GLY A O 1
ATOM 809 N N . PHE A 1 104 ? 6.500 7.949 -9.181 1.00 98.62 104 PHE A N 1
ATOM 810 C CA . PHE A 1 104 ? 6.876 9.359 -9.067 1.00 98.62 104 PHE A CA 1
ATOM 811 C C . PHE A 1 104 ? 8.025 9.707 -10.018 1.00 98.62 104 PHE A C 1
ATOM 813 O O . PHE A 1 104 ? 7.926 10.679 -10.773 1.00 98.62 104 PHE A O 1
ATOM 820 N N . VAL A 1 105 ? 9.068 8.872 -10.053 1.00 98.75 105 VAL A N 1
ATOM 821 C CA . VAL A 1 105 ? 10.186 8.960 -11.000 1.00 98.75 105 VAL A CA 1
ATOM 822 C C . VAL A 1 105 ? 9.676 9.005 -12.438 1.00 98.75 105 VAL A C 1
ATOM 824 O O . VAL A 1 105 ? 10.064 9.910 -13.173 1.00 98.75 105 VAL A O 1
ATOM 827 N N . ALA A 1 106 ? 8.792 8.087 -12.837 1.00 98.56 106 ALA A N 1
ATOM 828 C CA . ALA A 1 106 ? 8.234 8.040 -14.187 1.00 98.56 106 ALA A CA 1
ATOM 829 C C . ALA A 1 106 ? 7.390 9.277 -14.520 1.00 98.56 106 ALA A C 1
ATOM 831 O O . ALA A 1 106 ? 7.528 9.843 -15.602 1.00 98.56 106 ALA A O 1
ATOM 832 N N . SER A 1 107 ? 6.556 9.737 -13.583 1.00 98.38 107 SER A N 1
ATOM 833 C CA . SER A 1 107 ? 5.675 10.896 -13.786 1.00 98.38 107 SER A CA 1
ATOM 834 C C . SER A 1 107 ? 6.433 12.218 -13.970 1.00 98.38 107 SER A C 1
ATOM 836 O O . SER A 1 107 ? 5.913 13.160 -14.565 1.00 98.38 107 SER A O 1
ATOM 838 N N . THR A 1 108 ? 7.674 12.293 -13.486 1.00 98.44 108 THR A N 1
ATOM 839 C CA . THR A 1 108 ? 8.486 13.520 -13.474 1.00 98.44 108 THR A CA 1
ATOM 840 C C . THR A 1 108 ? 9.657 13.466 -14.454 1.00 98.44 108 THR A C 1
ATOM 842 O O . THR A 1 108 ? 10.078 14.503 -14.978 1.00 98.44 108 THR A O 1
ATOM 845 N N . TYR A 1 109 ? 10.154 12.272 -14.784 1.00 98.56 109 TYR A N 1
ATOM 846 C CA . TYR A 1 109 ? 11.222 12.097 -15.758 1.00 98.56 109 TYR A CA 1
ATOM 847 C C . TYR A 1 109 ? 10.772 12.548 -17.148 1.00 98.56 109 TYR A C 1
ATOM 849 O O . TYR A 1 109 ? 9.769 12.074 -17.671 1.00 98.56 109 TYR A O 1
ATOM 857 N N . LYS A 1 110 ? 11.497 13.505 -17.745 1.00 97.25 110 LYS A N 1
ATOM 858 C CA . LYS A 1 110 ? 11.133 14.140 -19.029 1.00 97.25 110 LYS A CA 1
ATOM 859 C C . LYS A 1 110 ? 9.673 14.634 -19.083 1.00 97.25 110 LYS A C 1
ATOM 861 O O . LYS A 1 110 ? 9.105 14.734 -20.167 1.00 97.25 110 LYS A O 1
ATOM 866 N N . ARG A 1 111 ? 9.122 15.038 -17.928 1.00 97.06 111 ARG A N 1
ATOM 867 C CA . ARG A 1 111 ? 7.720 15.462 -17.730 1.00 97.06 111 ARG A CA 1
ATOM 868 C C . ARG A 1 111 ? 6.680 14.350 -17.931 1.00 97.06 111 ARG A C 1
ATOM 870 O O . ARG A 1 111 ? 5.523 14.655 -18.202 1.00 97.06 111 ARG A O 1
ATOM 877 N N . GLY A 1 112 ? 7.092 13.094 -17.797 1.00 97.75 112 GLY A N 1
ATOM 878 C CA . GLY A 1 112 ? 6.221 11.930 -17.875 1.00 97.75 112 GLY A CA 1
ATOM 879 C C . GLY A 1 112 ? 6.720 10.913 -18.894 1.00 97.75 112 GLY A C 1
ATOM 880 O O . GLY A 1 112 ? 6.876 11.222 -20.075 1.00 97.75 112 GLY A O 1
ATOM 881 N N . VAL A 1 113 ? 6.918 9.684 -18.432 1.00 98.25 113 VAL A N 1
ATOM 882 C CA . VAL A 1 113 ? 7.097 8.485 -19.257 1.00 98.25 113 VAL A CA 1
ATOM 883 C C . VAL A 1 113 ? 6.129 7.400 -18.797 1.00 98.25 113 VAL A C 1
ATOM 885 O O . VAL A 1 113 ? 5.596 7.449 -17.687 1.00 98.25 113 VAL A O 1
ATOM 888 N N . HIS A 1 114 ? 5.881 6.411 -19.651 1.00 98.12 114 HIS A N 1
ATOM 889 C CA . HIS A 1 114 ? 5.020 5.291 -19.294 1.00 98.12 114 HIS A CA 1
ATOM 890 C C . HIS A 1 114 ? 5.685 4.404 -18.242 1.00 98.12 114 HIS A C 1
ATOM 892 O O . HIS A 1 114 ? 6.882 4.117 -18.313 1.00 98.12 114 HIS A O 1
ATOM 898 N N . PHE A 1 115 ? 4.883 3.924 -17.295 1.00 98.62 115 PHE A N 1
ATOM 899 C CA . PHE A 1 115 ? 5.319 2.930 -16.327 1.00 98.62 115 PHE A CA 1
ATOM 900 C C . PHE A 1 115 ? 4.265 1.857 -16.090 1.00 98.62 115 PHE A C 1
ATOM 902 O O . PHE A 1 115 ? 3.080 2.061 -16.360 1.00 98.62 115 PHE A O 1
ATOM 909 N N . ILE A 1 116 ? 4.707 0.716 -15.577 1.00 98.56 116 ILE A N 1
ATOM 910 C CA . ILE A 1 116 ? 3.856 -0.382 -15.115 1.00 98.56 116 ILE A CA 1
ATOM 911 C C . ILE A 1 116 ? 4.330 -0.846 -13.739 1.00 98.56 116 ILE A C 1
ATOM 913 O O . ILE A 1 116 ? 5.506 -0.691 -13.409 1.00 98.56 116 ILE A O 1
ATOM 917 N N . ASN A 1 117 ? 3.430 -1.448 -12.965 1.00 98.69 117 ASN A N 1
ATOM 918 C CA . ASN A 1 117 ? 3.763 -2.018 -11.660 1.00 98.69 117 ASN A CA 1
ATOM 919 C C . ASN A 1 117 ? 3.614 -3.544 -11.684 1.00 98.69 117 ASN A C 1
ATOM 921 O O . ASN A 1 117 ? 2.601 -4.074 -12.141 1.00 98.69 117 ASN A O 1
ATOM 925 N N . ILE A 1 118 ? 4.608 -4.241 -11.145 1.00 98.56 118 ILE A N 1
ATOM 926 C CA . ILE A 1 118 ? 4.594 -5.676 -10.851 1.00 98.56 118 ILE A CA 1
ATOM 927 C C . ILE A 1 118 ? 4.788 -5.799 -9.335 1.00 98.56 118 ILE A C 1
ATOM 929 O O . ILE A 1 118 ? 5.926 -5.906 -8.867 1.00 98.56 118 ILE A O 1
ATOM 933 N N . PRO A 1 119 ? 3.704 -5.655 -8.551 1.00 98.38 119 PRO A N 1
ATOM 934 C CA . PRO A 1 119 ? 3.781 -5.707 -7.099 1.00 98.38 119 PRO A CA 1
ATOM 935 C C . PRO A 1 119 ? 4.214 -7.094 -6.611 1.00 98.38 119 PRO A C 1
ATOM 937 O O . PRO A 1 119 ? 3.637 -8.106 -7.003 1.00 98.38 119 PRO A O 1
ATOM 940 N N . THR A 1 120 ? 5.205 -7.132 -5.719 1.00 97.94 120 THR A N 1
ATOM 941 C CA . THR A 1 120 ? 5.742 -8.383 -5.144 1.00 97.94 120 THR A CA 1
ATOM 942 C C . THR A 1 120 ? 5.341 -8.608 -3.686 1.00 97.94 120 THR A C 1
ATOM 944 O O . THR A 1 120 ? 5.620 -9.664 -3.122 1.00 97.94 120 THR A O 1
ATOM 947 N N . THR A 1 121 ? 4.654 -7.643 -3.067 1.00 98.00 121 THR A N 1
ATOM 948 C CA . THR A 1 121 ? 4.120 -7.753 -1.702 1.00 98.00 121 THR A CA 1
ATOM 949 C C . THR A 1 121 ? 2.599 -7.690 -1.713 1.00 98.00 121 THR A C 1
ATOM 951 O O . THR A 1 121 ? 2.005 -7.026 -2.566 1.00 98.00 121 THR A O 1
ATOM 954 N N . LEU A 1 122 ? 1.948 -8.342 -0.742 1.00 97.88 122 LEU A N 1
ATOM 955 C CA . LEU A 1 122 ? 0.487 -8.316 -0.634 1.00 97.88 122 LEU A CA 1
ATOM 956 C C . LEU A 1 122 ? -0.044 -6.882 -0.504 1.00 97.88 122 LEU A C 1
ATOM 958 O O . LEU A 1 122 ? -1.004 -6.526 -1.185 1.00 97.88 122 LEU A O 1
ATOM 962 N N . LEU A 1 123 ? 0.635 -6.045 0.288 1.00 97.56 123 LEU A N 1
ATOM 963 C CA . LEU A 1 123 ? 0.314 -4.625 0.444 1.00 97.56 123 LEU A CA 1
ATOM 964 C C . LEU A 1 123 ? 0.339 -3.883 -0.898 1.00 97.56 123 LEU A C 1
ATOM 966 O O . LEU A 1 123 ? -0.583 -3.137 -1.220 1.00 97.56 123 LEU A O 1
ATOM 970 N N . ALA A 1 124 ? 1.374 -4.107 -1.711 1.00 97.75 124 ALA A N 1
ATOM 971 C CA . ALA A 1 124 ? 1.469 -3.472 -3.017 1.00 97.75 124 ALA A CA 1
ATOM 972 C C . ALA A 1 124 ? 0.374 -3.964 -3.973 1.00 97.75 124 ALA A C 1
ATOM 974 O O . ALA A 1 124 ? -0.151 -3.162 -4.744 1.00 97.75 124 ALA A O 1
ATOM 975 N N . CYS A 1 125 ? -0.006 -5.244 -3.902 1.00 97.62 125 CYS A N 1
ATOM 976 C CA . CYS A 1 125 ? -1.069 -5.819 -4.726 1.00 97.62 125 CYS A CA 1
ATOM 977 C C . CYS A 1 125 ? -2.444 -5.215 -4.429 1.00 97.62 125 CYS A C 1
ATOM 979 O O . CYS A 1 125 ? -3.194 -4.956 -5.364 1.00 97.62 125 CYS A O 1
ATOM 981 N N . VAL A 1 126 ? -2.791 -5.006 -3.156 1.00 97.00 126 VAL A N 1
ATOM 982 C CA . VAL A 1 126 ? -4.141 -4.553 -2.768 1.00 97.00 126 VAL A CA 1
ATOM 983 C C . VAL A 1 126 ? -4.255 -3.044 -2.599 1.00 97.00 126 VAL A C 1
ATOM 985 O O . VAL A 1 126 ? -5.356 -2.507 -2.708 1.00 97.00 126 VAL A O 1
ATOM 988 N N . ASP A 1 127 ? -3.133 -2.360 -2.364 1.00 95.06 127 ASP A N 1
ATOM 989 C CA . ASP A 1 127 ? -3.110 -0.933 -2.082 1.00 95.06 127 ASP A CA 1
ATOM 990 C C . ASP A 1 127 ? -2.092 -0.181 -2.965 1.00 95.06 127 ASP A C 1
ATOM 992 O O . ASP A 1 127 ? -2.492 0.393 -3.982 1.00 95.06 127 ASP A O 1
ATOM 996 N N . ALA A 1 128 ? -0.800 -0.171 -2.633 1.00 92.56 128 ALA A N 1
ATOM 997 C CA . ALA A 1 128 ? 0.148 0.827 -3.158 1.00 92.56 128 ALA A CA 1
ATOM 998 C C . ALA A 1 128 ? 0.281 0.884 -4.697 1.00 92.56 128 ALA A C 1
ATOM 1000 O O . ALA A 1 128 ? 0.407 1.962 -5.271 1.00 92.56 128 ALA A O 1
ATOM 1001 N N . SER A 1 129 ? 0.194 -0.245 -5.411 1.00 93.50 129 SER A N 1
ATOM 1002 C CA . SER A 1 129 ? 0.393 -0.253 -6.873 1.00 93.50 129 SER A CA 1
ATOM 1003 C C . SER A 1 129 ? -0.777 0.331 -7.681 1.00 93.50 129 SER A C 1
ATOM 1005 O O . SER A 1 129 ? -0.675 0.451 -8.908 1.00 93.50 129 SER A O 1
ATOM 1007 N N . ILE A 1 130 ? -1.888 0.689 -7.022 1.00 93.19 130 ILE A N 1
ATOM 1008 C CA . ILE A 1 130 ? -3.166 1.054 -7.641 1.00 93.19 130 ILE A CA 1
ATOM 1009 C C . ILE A 1 130 ? -3.723 2.362 -7.083 1.00 93.19 130 ILE A C 1
ATOM 1011 O O . ILE A 1 130 ? -3.637 2.690 -5.901 1.00 93.19 130 ILE A O 1
ATOM 1015 N N . GLY A 1 131 ? -4.393 3.103 -7.963 1.00 91.38 131 GLY A N 1
ATOM 1016 C CA . GLY A 1 131 ? -5.068 4.352 -7.630 1.00 91.38 131 GLY A CA 1
ATOM 1017 C C . GLY A 1 131 ? -4.215 5.600 -7.818 1.00 91.38 131 GLY A C 1
ATOM 1018 O O . GLY A 1 131 ? -4.617 6.680 -7.384 1.00 91.38 131 GLY A O 1
ATOM 1019 N N . GLY A 1 132 ? -3.055 5.449 -8.453 1.00 93.69 132 GLY A N 1
ATOM 1020 C CA . GLY A 1 132 ? -2.287 6.529 -9.060 1.00 93.69 132 GLY A CA 1
ATOM 1021 C C . GLY A 1 132 ? -1.665 7.535 -8.099 1.00 93.69 132 GLY A C 1
ATOM 1022 O O . GLY A 1 132 ? -1.130 8.530 -8.561 1.00 93.69 132 GLY A O 1
ATOM 1023 N N . LYS A 1 133 ? -1.711 7.316 -6.782 1.00 95.62 133 LYS A N 1
ATOM 1024 C CA . LYS A 1 133 ? -0.912 8.116 -5.852 1.00 95.62 133 LYS A CA 1
ATOM 1025 C C . LYS A 1 133 ? 0.526 7.633 -5.955 1.00 95.62 133 LYS A C 1
ATOM 1027 O O . LYS A 1 133 ? 0.788 6.471 -5.693 1.00 95.62 133 LYS A O 1
ATOM 1032 N N . THR A 1 134 ? 1.426 8.518 -6.346 1.00 96.81 134 THR A N 1
ATOM 1033 C CA . THR A 1 134 ? 2.863 8.248 -6.378 1.00 96.81 134 THR A CA 1
ATOM 1034 C C . THR A 1 134 ? 3.561 9.326 -5.572 1.00 96.81 134 THR A C 1
ATOM 1036 O O . THR A 1 134 ? 3.066 10.455 -5.503 1.00 96.81 134 THR A O 1
ATOM 1039 N N . GLY A 1 135 ? 4.688 9.015 -4.942 1.00 95.50 135 GLY A N 1
ATOM 1040 C CA . GLY A 1 135 ? 5.376 10.025 -4.155 1.00 95.50 135 GLY A CA 1
ATOM 1041 C C . GLY A 1 135 ? 6.501 9.509 -3.286 1.00 95.50 135 GLY A C 1
ATOM 1042 O O . GLY A 1 135 ? 6.870 8.336 -3.304 1.00 95.50 135 GLY A O 1
ATOM 1043 N N . ILE A 1 136 ? 7.041 10.448 -2.525 1.00 95.88 136 ILE A N 1
ATOM 1044 C CA . ILE A 1 136 ? 8.190 10.281 -1.651 1.00 95.88 136 ILE A CA 1
ATOM 1045 C C . ILE A 1 136 ? 7.971 10.986 -0.314 1.00 95.88 136 ILE A C 1
ATOM 1047 O O . ILE A 1 136 ? 7.107 11.857 -0.159 1.00 95.88 136 ILE A O 1
ATOM 1051 N N . ASN A 1 137 ? 8.802 10.606 0.645 1.00 91.31 137 ASN A N 1
ATOM 1052 C CA . ASN A 1 137 ? 8.875 11.193 1.968 1.00 91.31 137 ASN A CA 1
ATOM 1053 C C . ASN A 1 137 ? 9.842 12.382 1.971 1.00 91.31 137 ASN A C 1
ATOM 1055 O O . ASN A 1 137 ? 10.834 12.417 1.233 1.00 91.31 137 ASN A O 1
ATOM 1059 N N . THR A 1 138 ? 9.551 13.349 2.832 1.00 86.94 138 THR A N 1
ATOM 1060 C CA . THR A 1 138 ? 10.533 14.321 3.316 1.00 86.94 138 THR A CA 1
ATOM 1061 C C . THR A 1 138 ? 11.135 13.813 4.626 1.00 86.94 138 THR A C 1
ATOM 1063 O O . THR A 1 138 ? 10.749 12.757 5.124 1.00 86.94 138 THR A O 1
ATOM 1066 N N . ILE A 1 139 ? 12.082 14.566 5.191 1.00 78.25 139 ILE A N 1
ATOM 1067 C CA . ILE A 1 139 ? 12.630 14.273 6.524 1.00 78.25 139 ILE A CA 1
ATOM 1068 C C . ILE A 1 139 ? 11.511 14.286 7.578 1.00 78.25 139 ILE A C 1
ATOM 1070 O O . ILE A 1 139 ? 11.471 13.417 8.442 1.00 78.25 139 ILE A O 1
ATOM 1074 N N . ASP A 1 140 ? 10.579 15.233 7.461 1.00 74.00 140 ASP A N 1
ATOM 1075 C CA . ASP A 1 140 ? 9.582 15.501 8.500 1.00 74.00 140 ASP A CA 1
ATOM 1076 C C . ASP A 1 140 ? 8.226 14.824 8.258 1.00 74.00 140 ASP A C 1
ATOM 1078 O O . ASP A 1 140 ? 7.383 14.799 9.156 1.00 74.00 140 ASP A O 1
ATOM 1082 N N . ALA A 1 141 ? 7.966 14.310 7.048 1.00 76.81 141 ALA A N 1
ATOM 1083 C CA . ALA A 1 141 ? 6.634 13.832 6.694 1.00 76.81 141 ALA A CA 1
ATOM 1084 C C . ALA A 1 141 ? 6.604 12.781 5.573 1.00 76.81 141 ALA A C 1
ATOM 1086 O O . ALA A 1 141 ? 7.296 12.875 4.554 1.00 76.81 141 ALA A O 1
ATOM 1087 N N . LYS A 1 142 ? 5.709 11.798 5.728 1.00 82.19 142 LYS A N 1
ATOM 1088 C CA . LYS A 1 142 ? 5.501 10.722 4.754 1.00 82.19 142 LYS A CA 1
ATOM 1089 C C . LYS A 1 142 ? 4.582 11.136 3.607 1.00 82.19 142 LYS A C 1
ATOM 1091 O O . LYS A 1 142 ? 3.562 11.794 3.803 1.00 82.19 142 LYS A O 1
ATOM 1096 N N . ASN A 1 143 ? 4.928 10.703 2.396 1.00 84.62 143 ASN A N 1
ATOM 1097 C CA . ASN A 1 143 ? 4.132 10.834 1.174 1.00 84.62 143 ASN A CA 1
ATOM 1098 C C . ASN A 1 143 ? 3.696 12.269 0.822 1.00 84.62 143 ASN A C 1
ATOM 1100 O O . ASN A 1 143 ? 2.709 12.443 0.107 1.00 84.62 143 ASN A O 1
ATOM 1104 N N . MET A 1 144 ? 4.364 13.311 1.327 1.00 84.81 144 MET A N 1
ATOM 1105 C CA . MET A 1 144 ? 3.937 14.709 1.146 1.00 84.81 144 MET A CA 1
ATOM 1106 C C . MET A 1 144 ? 4.222 15.273 -0.244 1.00 84.81 144 MET A C 1
ATOM 1108 O O . MET A 1 144 ? 3.525 16.187 -0.680 1.00 84.81 144 MET A O 1
ATOM 1112 N N . ILE A 1 145 ? 5.220 14.730 -0.939 1.00 93.56 145 ILE A N 1
ATOM 1113 C CA . ILE A 1 145 ? 5.631 15.177 -2.270 1.00 93.56 145 ILE A CA 1
ATOM 1114 C C . ILE A 1 145 ? 5.315 14.056 -3.251 1.00 93.56 145 ILE A C 1
ATOM 1116 O O . ILE A 1 145 ? 5.779 12.932 -3.075 1.00 93.56 145 ILE A O 1
ATOM 1120 N N . GLY A 1 146 ? 4.521 14.345 -4.280 1.00 96.06 146 GLY A N 1
ATOM 1121 C CA . GLY A 1 146 ? 4.040 13.305 -5.178 1.00 96.06 146 GLY A CA 1
ATOM 1122 C C . GLY A 1 146 ? 3.227 13.818 -6.357 1.00 96.06 146 GLY A C 1
ATOM 1123 O O . GLY A 1 146 ? 3.023 15.022 -6.514 1.00 96.06 146 GLY A O 1
ATOM 1124 N N . THR A 1 147 ? 2.750 12.886 -7.178 1.00 97.06 147 THR A N 1
ATOM 1125 C CA . THR A 1 147 ? 1.833 13.154 -8.292 1.00 97.06 147 THR A CA 1
ATOM 1126 C C . THR A 1 147 ? 0.679 12.155 -8.288 1.00 97.06 147 THR A C 1
ATOM 1128 O O . THR A 1 147 ? 0.796 11.041 -7.768 1.00 97.06 147 THR A O 1
ATOM 1131 N N . PHE A 1 148 ? -0.436 12.551 -8.902 1.00 96.00 148 PHE A N 1
ATOM 1132 C CA . PHE A 1 148 ? -1.503 11.631 -9.274 1.00 96.00 148 PHE A CA 1
ATOM 1133 C C . PHE A 1 148 ? -1.266 11.144 -10.712 1.00 96.00 148 PHE A C 1
ATOM 1135 O O . PHE A 1 148 ? -1.562 11.855 -11.670 1.00 96.00 148 PHE A O 1
ATOM 1142 N N . CYS A 1 149 ? -0.700 9.948 -10.872 1.00 95.62 149 CYS A N 1
ATOM 1143 C CA . CYS A 1 149 ? -0.330 9.364 -12.157 1.00 95.62 149 CYS A CA 1
ATOM 1144 C C . CYS A 1 149 ? -0.651 7.863 -12.188 1.00 95.62 149 CYS A C 1
ATOM 1146 O O . CYS A 1 149 ? -0.187 7.105 -11.340 1.00 95.62 149 CYS A O 1
ATOM 1148 N N . ASN A 1 150 ? -1.456 7.424 -13.160 1.00 96.69 150 ASN A N 1
ATOM 1149 C CA . ASN A 1 150 ? -1.814 6.012 -13.299 1.00 96.69 150 ASN A CA 1
ATOM 1150 C C . ASN A 1 150 ? -0.732 5.227 -14.064 1.00 96.69 150 ASN A C 1
ATOM 1152 O O . ASN A 1 150 ? -0.198 5.750 -15.048 1.00 96.69 150 ASN A O 1
ATOM 1156 N N . PRO A 1 151 ? -0.454 3.967 -13.677 1.00 97.25 151 PRO A N 1
ATOM 1157 C CA . PRO A 1 151 ? 0.349 3.067 -14.499 1.00 97.25 151 PRO A CA 1
ATOM 1158 C C . PRO A 1 151 ? -0.391 2.730 -15.800 1.00 97.25 151 PRO A C 1
ATOM 1160 O O . PRO A 1 151 ? -1.601 2.908 -15.901 1.00 97.25 151 PRO A O 1
ATOM 1163 N N . GLN A 1 152 ? 0.319 2.179 -16.782 1.00 97.31 152 GLN A N 1
ATOM 1164 C CA . GLN A 1 152 ? -0.286 1.620 -17.997 1.00 97.31 152 GLN A CA 1
ATOM 1165 C C . GLN A 1 152 ? -0.869 0.215 -17.768 1.00 97.31 152 GLN A C 1
ATOM 1167 O O . GLN A 1 152 ? -1.788 -0.215 -18.465 1.00 97.31 152 GLN A O 1
ATOM 1172 N N . LEU A 1 153 ? -0.321 -0.511 -16.792 1.00 97.75 153 LEU A N 1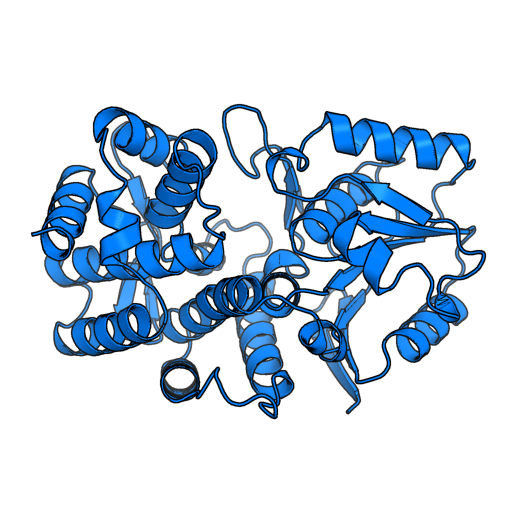
ATOM 1173 C CA . LEU A 1 153 ? -0.663 -1.889 -16.457 1.00 97.75 153 LEU A CA 1
ATOM 1174 C C . LEU A 1 153 ? -0.190 -2.196 -15.033 1.00 97.75 153 LEU A C 1
ATOM 1176 O O . LEU A 1 153 ? 0.873 -1.734 -14.611 1.00 97.75 153 LEU A O 1
ATOM 1180 N N . VAL A 1 154 ? -0.959 -3.014 -14.321 1.00 98.38 154 VAL A N 1
ATOM 1181 C CA . VAL A 1 154 ? -0.524 -3.667 -13.082 1.00 98.38 154 VAL A CA 1
ATOM 1182 C C . VAL A 1 154 ? -0.603 -5.178 -13.280 1.00 98.38 154 VAL A C 1
ATOM 1184 O O . VAL A 1 154 ? -1.641 -5.671 -13.720 1.00 98.38 154 VAL A O 1
ATOM 1187 N N . ILE A 1 155 ? 0.472 -5.911 -12.987 1.00 98.38 155 ILE A N 1
ATOM 1188 C CA . ILE A 1 155 ? 0.532 -7.374 -13.141 1.00 98.38 155 ILE A CA 1
ATOM 1189 C C . ILE A 1 155 ? 0.738 -8.011 -11.768 1.00 98.38 155 ILE A C 1
ATOM 1191 O O . ILE A 1 155 ? 1.806 -7.885 -11.181 1.00 98.38 155 ILE A O 1
ATOM 1195 N N . ILE A 1 156 ? -0.287 -8.691 -11.265 1.00 98.19 156 ILE A N 1
ATOM 1196 C CA . ILE A 1 156 ? -0.288 -9.361 -9.967 1.00 98.19 156 ILE A CA 1
ATOM 1197 C C . ILE A 1 156 ? -0.087 -10.856 -10.188 1.00 98.19 156 ILE A C 1
ATOM 1199 O O . ILE A 1 156 ? -0.910 -11.506 -10.836 1.00 98.19 156 ILE A O 1
ATOM 1203 N N . ASP A 1 157 ? 0.980 -11.386 -9.599 1.00 96.75 157 ASP A N 1
ATOM 1204 C CA . ASP A 1 157 ? 1.299 -12.810 -9.583 1.00 96.75 157 ASP A CA 1
ATOM 1205 C C . ASP A 1 157 ? 1.597 -13.244 -8.146 1.00 96.75 157 ASP A C 1
ATOM 1207 O O . ASP A 1 157 ? 2.557 -12.792 -7.520 1.00 96.75 157 ASP A O 1
ATOM 1211 N N . THR A 1 158 ? 0.744 -14.102 -7.587 1.00 93.94 158 THR A N 1
ATOM 1212 C CA . THR A 1 158 ? 0.868 -14.547 -6.190 1.00 93.94 158 THR A CA 1
ATOM 1213 C C . THR A 1 158 ? 2.067 -15.465 -5.962 1.00 93.94 158 THR A C 1
ATOM 1215 O O . THR A 1 158 ? 2.403 -15.725 -4.809 1.00 93.94 158 THR A O 1
ATOM 1218 N N . HIS A 1 159 ? 2.775 -15.901 -7.014 1.00 92.81 159 HIS A N 1
ATOM 1219 C CA . HIS A 1 159 ? 4.034 -16.633 -6.867 1.00 92.81 159 HIS A CA 1
ATOM 1220 C C . HIS A 1 159 ? 5.071 -15.857 -6.037 1.00 92.81 159 HIS A C 1
ATOM 1222 O O . HIS A 1 159 ? 5.843 -16.473 -5.298 1.00 92.81 159 HIS A O 1
ATOM 1228 N N . PHE A 1 160 ? 5.054 -14.517 -6.087 1.00 95.25 160 PHE A N 1
ATOM 1229 C CA . PHE A 1 160 ? 5.934 -13.678 -5.267 1.00 95.25 160 PHE A CA 1
ATOM 1230 C C . PHE A 1 160 ? 5.729 -13.879 -3.756 1.00 95.25 160 PHE A C 1
ATOM 1232 O O . PHE A 1 160 ? 6.646 -13.666 -2.965 1.00 95.25 160 PHE A O 1
ATOM 1239 N N . PHE A 1 161 ? 4.552 -14.351 -3.332 1.00 93.88 161 PHE A N 1
ATOM 1240 C CA . PHE A 1 161 ? 4.252 -14.559 -1.915 1.00 93.88 161 PHE A CA 1
ATOM 1241 C C . PHE A 1 161 ? 4.969 -15.775 -1.325 1.00 93.88 161 PHE A C 1
ATOM 1243 O O . PHE A 1 161 ? 5.130 -15.845 -0.111 1.00 93.88 161 PHE A O 1
ATOM 1250 N N . ASN A 1 162 ? 5.485 -16.683 -2.161 1.00 92.31 162 ASN A N 1
ATOM 1251 C CA . ASN A 1 162 ? 6.242 -17.852 -1.705 1.00 92.31 162 ASN A CA 1
ATOM 1252 C C . ASN A 1 162 ? 7.545 -17.484 -0.980 1.00 92.31 162 ASN A C 1
ATOM 1254 O O . ASN A 1 162 ? 8.045 -18.275 -0.185 1.00 92.31 162 ASN A O 1
ATOM 1258 N N . THR A 1 163 ? 8.108 -16.305 -1.255 1.00 94.75 163 THR A N 1
ATOM 1259 C CA . THR A 1 163 ? 9.311 -15.800 -0.575 1.00 94.75 163 THR A CA 1
ATOM 1260 C C . THR A 1 163 ? 9.019 -14.584 0.299 1.00 94.75 163 THR A C 1
ATOM 1262 O O . THR A 1 163 ? 9.951 -13.985 0.836 1.00 94.75 163 THR A O 1
ATOM 1265 N N . LEU A 1 164 ? 7.755 -14.164 0.402 1.00 95.19 164 LEU A N 1
ATOM 1266 C CA . LEU A 1 164 ? 7.376 -12.975 1.154 1.00 95.19 164 LEU A CA 1
ATOM 1267 C C . LEU A 1 164 ? 7.407 -13.297 2.657 1.00 95.19 164 LEU A C 1
ATOM 1269 O O . LEU A 1 164 ? 6.742 -14.245 3.081 1.00 95.19 164 LEU A O 1
ATOM 1273 N N . PRO A 1 165 ? 8.145 -12.532 3.483 1.00 94.25 165 PRO A N 1
ATOM 1274 C CA . PRO A 1 165 ? 8.133 -12.738 4.925 1.00 94.25 165 PRO A CA 1
ATOM 1275 C C . PRO A 1 165 ? 6.713 -12.649 5.491 1.00 94.25 165 PRO A C 1
ATOM 1277 O O . PRO A 1 165 ? 5.922 -11.804 5.071 1.00 94.25 165 PRO A O 1
ATOM 1280 N N . GLN A 1 166 ? 6.399 -13.474 6.493 1.00 93.50 166 GLN A N 1
ATOM 1281 C CA . GLN A 1 166 ? 5.068 -13.495 7.113 1.00 93.50 166 GLN A CA 1
ATOM 1282 C C . GLN A 1 166 ? 4.639 -12.113 7.628 1.00 93.50 166 GLN A C 1
ATOM 1284 O O . GLN A 1 166 ? 3.474 -11.746 7.503 1.00 93.50 166 GLN A O 1
ATOM 1289 N N . GLN A 1 167 ? 5.577 -11.323 8.155 1.00 94.38 167 GLN A N 1
ATOM 1290 C CA . GLN A 1 167 ? 5.303 -9.959 8.607 1.00 94.38 167 GLN A CA 1
ATOM 1291 C C . GLN A 1 167 ? 4.854 -9.037 7.454 1.00 94.38 167 GLN A C 1
ATOM 1293 O O . GLN A 1 167 ? 3.910 -8.271 7.611 1.00 94.38 167 GLN A O 1
ATOM 1298 N N . GLU A 1 168 ? 5.451 -9.160 6.265 1.00 95.31 168 GLU A N 1
ATOM 1299 C CA . GLU A 1 168 ? 5.053 -8.398 5.069 1.00 95.31 168 GLU A CA 1
ATOM 1300 C C . GLU A 1 168 ? 3.711 -8.874 4.489 1.00 95.31 168 GLU A C 1
ATOM 1302 O O . GLU A 1 168 ? 2.937 -8.085 3.940 1.00 95.31 168 GLU A O 1
ATOM 1307 N N . LEU A 1 169 ? 3.395 -10.163 4.648 1.00 95.88 169 LEU A N 1
ATOM 1308 C CA . LEU A 1 169 ? 2.068 -10.696 4.346 1.00 95.88 169 LEU A CA 1
ATOM 1309 C C . LEU A 1 169 ? 1.016 -10.082 5.285 1.00 95.88 169 LEU A C 1
ATOM 1311 O O . LEU A 1 169 ? -0.011 -9.590 4.824 1.00 95.88 169 LEU A O 1
ATOM 1315 N N . LEU A 1 170 ? 1.294 -10.034 6.593 1.00 95.88 170 LEU A N 1
ATOM 1316 C CA . LEU A 1 170 ? 0.423 -9.396 7.587 1.00 95.88 170 LEU A CA 1
ATOM 1317 C C . LEU A 1 170 ? 0.282 -7.886 7.366 1.00 95.88 170 LEU A C 1
ATOM 1319 O O . LEU A 1 170 ? -0.801 -7.343 7.584 1.00 95.88 170 LEU A O 1
ATOM 1323 N N . SER A 1 171 ? 1.329 -7.220 6.875 1.00 96.69 171 SER A N 1
ATOM 1324 C CA . SER A 1 171 ? 1.266 -5.818 6.454 1.00 96.69 171 SER A CA 1
ATOM 1325 C C . SER A 1 171 ? 0.198 -5.617 5.368 1.00 96.69 171 SER A C 1
ATOM 1327 O O . SER A 1 171 ? -0.711 -4.804 5.513 1.00 96.69 171 SER A O 1
ATOM 1329 N N . GLY A 1 172 ? 0.210 -6.427 4.305 1.00 97.62 172 GLY A N 1
ATOM 1330 C CA . GLY A 1 172 ? -0.840 -6.355 3.281 1.00 97.62 172 GLY A CA 1
ATOM 1331 C C . GLY A 1 172 ? -2.228 -6.745 3.790 1.00 97.62 172 GLY A C 1
ATOM 1332 O O . GLY A 1 172 ? -3.235 -6.195 3.345 1.00 97.62 172 GLY A O 1
ATOM 1333 N N . PHE A 1 173 ? -2.290 -7.668 4.748 1.00 97.94 173 PHE A N 1
ATOM 1334 C CA . PHE A 1 173 ? -3.552 -8.119 5.317 1.00 97.94 173 PHE A CA 1
ATOM 1335 C C . PHE A 1 173 ? -4.279 -7.036 6.130 1.00 97.94 173 PHE A C 1
ATOM 1337 O O . PHE A 1 173 ? -5.510 -7.012 6.144 1.00 97.94 173 PHE A O 1
ATOM 1344 N N . GLY A 1 174 ? -3.548 -6.083 6.720 1.00 98.00 174 GLY A N 1
ATOM 1345 C CA . GLY A 1 174 ? -4.151 -4.972 7.464 1.00 98.00 174 GLY A CA 1
ATOM 1346 C C . GLY A 1 174 ? -5.030 -4.108 6.560 1.00 98.00 174 GLY A C 1
ATOM 1347 O O . GLY A 1 174 ? -6.151 -3.745 6.918 1.00 98.00 174 GLY A O 1
ATOM 1348 N N . GLU A 1 175 ? -4.569 -3.882 5.329 1.00 98.06 175 GLU A N 1
ATOM 1349 C CA . GLU A 1 175 ? -5.323 -3.159 4.304 1.00 98.06 175 GLU A CA 1
ATOM 1350 C C . GLU A 1 175 ? -6.515 -3.948 3.751 1.00 98.06 175 GLU A C 1
ATOM 1352 O O . GLU A 1 175 ? -7.570 -3.385 3.456 1.00 98.06 175 GLU A O 1
ATOM 1357 N N . ILE A 1 176 ? -6.386 -5.271 3.661 1.00 98.31 176 ILE A N 1
ATOM 1358 C CA . ILE A 1 176 ? -7.497 -6.161 3.309 1.00 98.31 176 ILE A CA 1
ATOM 1359 C C . ILE A 1 176 ? -8.619 -6.072 4.352 1.00 98.31 176 ILE A C 1
ATOM 1361 O O . ILE A 1 176 ? -9.780 -5.883 3.976 1.00 98.31 176 ILE A O 1
ATOM 1365 N N . ILE A 1 177 ? -8.277 -6.143 5.645 1.00 98.38 177 ILE A N 1
ATOM 1366 C CA . ILE A 1 177 ? -9.242 -5.964 6.737 1.00 98.38 177 ILE A CA 1
ATOM 1367 C C . ILE A 1 177 ? -9.893 -4.583 6.629 1.00 98.38 177 ILE A C 1
ATOM 1369 O O . ILE A 1 177 ? -11.123 -4.488 6.670 1.00 98.38 177 ILE A O 1
ATOM 1373 N N . LYS A 1 178 ? -9.092 -3.524 6.425 1.00 98.62 178 LYS A N 1
ATOM 1374 C CA . LYS A 1 178 ? -9.588 -2.153 6.232 1.00 98.62 178 LYS A CA 1
ATOM 1375 C C . LYS A 1 178 ? -10.665 -2.104 5.153 1.00 98.62 178 LYS A C 1
ATOM 1377 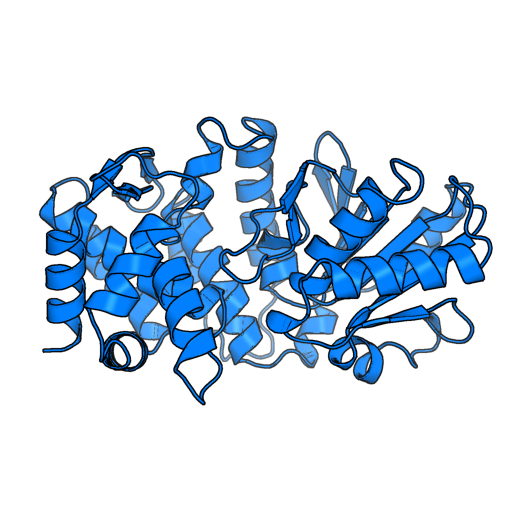O O . LYS A 1 178 ? -11.752 -1.603 5.421 1.00 98.62 178 LYS A O 1
ATOM 1382 N N . HIS A 1 179 ? -10.395 -2.640 3.959 1.00 98.25 179 HIS A N 1
ATOM 1383 C CA . HIS A 1 179 ? -11.343 -2.626 2.840 1.00 98.25 179 HIS A CA 1
ATOM 1384 C C . HIS A 1 179 ? -12.704 -3.233 3.207 1.00 98.25 179 HIS A C 1
ATOM 1386 O O . HIS A 1 179 ? -13.739 -2.639 2.892 1.00 98.25 179 HIS A O 1
ATOM 1392 N N . GLY A 1 180 ? -12.711 -4.371 3.909 1.00 97.94 180 GLY A N 1
ATOM 1393 C CA . GLY A 1 180 ? -13.938 -4.973 4.432 1.00 97.94 180 GLY A CA 1
ATOM 1394 C C . GLY A 1 180 ? -14.651 -4.052 5.423 1.00 97.94 180 GLY A C 1
ATOM 1395 O O . GLY A 1 180 ? -15.827 -3.740 5.239 1.00 97.94 180 GLY A O 1
ATOM 1396 N N . LEU A 1 181 ? -13.924 -3.533 6.415 1.00 98.50 181 LEU A N 1
ATOM 1397 C CA . LEU A 1 181 ? -14.479 -2.647 7.442 1.00 98.50 181 LEU A CA 1
ATOM 1398 C C . LEU A 1 181 ? -15.138 -1.392 6.869 1.00 98.50 181 LEU A C 1
ATOM 1400 O O . LEU A 1 181 ? -16.180 -0.982 7.370 1.00 98.50 181 LEU A O 1
ATOM 1404 N N . ILE A 1 182 ? -14.567 -0.795 5.824 1.00 98.06 182 ILE A N 1
ATOM 1405 C CA . ILE A 1 182 ? -15.062 0.481 5.293 1.00 98.06 182 ILE A CA 1
ATOM 1406 C C . ILE A 1 182 ? -16.145 0.341 4.215 1.00 98.06 182 ILE A C 1
ATOM 1408 O O . ILE A 1 182 ? -16.803 1.337 3.919 1.00 98.06 182 ILE A O 1
ATOM 1412 N N . THR A 1 183 ? -16.319 -0.840 3.599 1.00 96.12 183 THR A N 1
ATOM 1413 C CA . THR A 1 183 ? -17.236 -0.987 2.445 1.00 96.12 183 THR A CA 1
ATOM 1414 C C . THR A 1 183 ? -18.046 -2.275 2.354 1.00 96.12 183 THR A C 1
ATOM 1416 O O . THR A 1 183 ? -19.043 -2.292 1.633 1.00 96.12 183 THR A O 1
ATOM 1419 N N . ASN A 1 184 ? -17.628 -3.373 2.989 1.00 94.44 184 ASN A N 1
ATOM 1420 C CA . ASN A 1 184 ? -18.236 -4.677 2.737 1.00 94.44 184 ASN A CA 1
ATOM 1421 C C . ASN A 1 184 ? -18.122 -5.610 3.951 1.00 94.44 184 ASN A C 1
ATOM 1423 O O . ASN A 1 184 ? -17.092 -6.249 4.166 1.00 94.44 184 ASN A O 1
ATOM 1427 N N . ALA A 1 185 ? -19.217 -5.728 4.708 1.00 96.81 185 ALA A N 1
ATOM 1428 C CA . ALA A 1 185 ? -19.280 -6.574 5.896 1.00 96.81 185 ALA A CA 1
ATOM 1429 C C . ALA A 1 185 ? -19.105 -8.069 5.595 1.00 96.81 185 ALA A C 1
ATOM 1431 O O . ALA A 1 185 ? -18.409 -8.753 6.336 1.00 96.81 185 ALA A O 1
ATOM 1432 N N . THR A 1 186 ? -19.658 -8.566 4.484 1.00 97.38 186 THR A N 1
ATOM 1433 C CA . THR A 1 186 ? -19.469 -9.964 4.067 1.00 97.38 186 THR A CA 1
ATOM 1434 C C . THR A 1 186 ? -18.001 -10.252 3.772 1.00 97.38 186 THR A C 1
ATOM 1436 O O . THR A 1 186 ? -17.464 -11.251 4.235 1.00 97.38 186 THR A O 1
ATOM 1439 N N . TYR A 1 187 ? -17.323 -9.344 3.068 1.00 97.88 187 TYR A N 1
ATOM 1440 C CA . TYR A 1 187 ? -15.895 -9.484 2.793 1.00 97.88 187 TYR A CA 1
ATOM 1441 C C . TYR A 1 187 ? -15.042 -9.376 4.065 1.00 97.88 187 TYR A C 1
ATOM 1443 O O . TYR A 1 187 ? -14.063 -10.103 4.214 1.00 97.88 187 TYR A O 1
ATOM 1451 N N . PHE A 1 188 ? -15.416 -8.509 5.010 1.00 98.38 188 PHE A N 1
ATOM 1452 C CA . PHE A 1 188 ? -14.771 -8.479 6.323 1.00 98.38 188 PHE A CA 1
ATOM 1453 C C . PHE A 1 188 ? -14.923 -9.819 7.060 1.00 98.38 188 PHE A C 1
ATOM 1455 O O . PHE A 1 188 ? -13.930 -10.334 7.572 1.00 98.38 188 PHE A O 1
ATOM 1462 N N . ASP A 1 189 ? -16.122 -10.408 7.075 1.00 97.38 189 ASP A N 1
ATOM 1463 C CA . ASP A 1 189 ? -16.364 -11.713 7.698 1.00 97.38 189 ASP A CA 1
ATOM 1464 C C . ASP A 1 189 ? -15.560 -12.829 7.019 1.00 97.38 189 ASP A C 1
ATOM 1466 O O . ASP A 1 189 ? -14.975 -13.670 7.704 1.00 97.38 189 ASP A O 1
ATOM 1470 N N . GLU A 1 190 ? -15.465 -12.827 5.686 1.00 96.62 190 GLU A N 1
ATOM 1471 C CA . GLU A 1 190 ? -14.581 -13.737 4.947 1.00 96.62 190 GLU A CA 1
ATOM 1472 C C . GLU A 1 190 ? -13.131 -13.592 5.421 1.00 96.62 190 GLU A C 1
ATOM 1474 O O . GLU A 1 190 ? -12.506 -14.587 5.789 1.00 96.62 190 GLU A O 1
ATOM 1479 N N . CYS A 1 191 ? -12.621 -12.357 5.493 1.00 95.81 191 CYS A N 1
ATOM 1480 C CA . CYS A 1 191 ? -11.259 -12.068 5.941 1.00 95.81 191 CYS A CA 1
ATOM 1481 C C . CYS A 1 191 ? -11.014 -12.513 7.389 1.00 95.81 191 CYS A C 1
ATOM 1483 O O . CYS A 1 191 ? -10.004 -13.152 7.675 1.00 95.81 191 CYS A O 1
ATOM 1485 N N . ASN A 1 192 ? -11.949 -12.229 8.297 1.00 95.25 192 ASN A N 1
ATOM 1486 C CA . ASN A 1 192 ? -11.859 -12.590 9.712 1.00 95.25 192 ASN A CA 1
ATOM 1487 C C . ASN A 1 192 ? -11.772 -14.116 9.921 1.00 95.25 192 ASN A C 1
ATOM 1489 O O . ASN A 1 192 ? -11.137 -14.599 10.862 1.00 95.25 192 ASN A O 1
ATOM 1493 N N . ASN A 1 193 ? -12.363 -14.896 9.015 1.00 94.62 193 ASN A N 1
ATOM 1494 C CA . ASN A 1 193 ? -12.339 -16.356 9.059 1.00 94.62 193 ASN A CA 1
ATOM 1495 C C . ASN A 1 193 ? -11.123 -16.985 8.355 1.00 94.62 193 ASN A C 1
ATOM 1497 O O . ASN A 1 193 ? -10.953 -18.205 8.411 1.00 94.62 193 ASN A O 1
ATOM 1501 N N . LEU A 1 194 ? -10.235 -16.193 7.742 1.00 94.31 194 LEU A N 1
ATOM 1502 C CA . LEU A 1 194 ? -9.051 -16.726 7.069 1.00 94.31 194 LEU A CA 1
ATOM 1503 C C . LEU A 1 194 ? -8.043 -17.327 8.050 1.00 94.31 194 LEU A C 1
ATOM 1505 O O . LEU A 1 194 ? -7.690 -16.743 9.082 1.00 94.31 194 LEU A O 1
ATOM 1509 N N . ASN A 1 195 ? -7.504 -18.484 7.670 1.00 91.69 195 ASN A N 1
ATOM 1510 C CA . ASN A 1 195 ? -6.346 -19.081 8.318 1.00 91.69 195 ASN A CA 1
ATOM 1511 C C . ASN A 1 195 ? -5.072 -18.697 7.554 1.00 91.69 195 ASN A C 1
ATOM 1513 O O . ASN A 1 195 ? -4.704 -19.360 6.586 1.00 91.69 195 ASN A O 1
ATOM 1517 N N . LEU A 1 196 ? -4.384 -17.650 8.012 1.00 90.06 196 LEU A N 1
ATOM 1518 C CA . LEU A 1 196 ? -3.147 -17.171 7.380 1.00 90.06 196 LEU A CA 1
ATOM 1519 C C . LEU A 1 196 ? -1.959 -18.133 7.530 1.00 90.06 196 LEU A C 1
ATOM 1521 O O . LEU A 1 196 ? -0.979 -17.999 6.808 1.00 90.06 196 LEU A O 1
ATOM 1525 N N . ASN A 1 197 ? -2.050 -19.126 8.422 1.00 87.62 197 ASN A N 1
ATOM 1526 C CA . ASN A 1 197 ? -1.042 -20.182 8.536 1.00 87.62 197 ASN A CA 1
ATOM 1527 C C . ASN A 1 197 ? -1.210 -21.266 7.458 1.00 87.62 197 ASN A C 1
ATOM 1529 O O . ASN A 1 197 ? -0.378 -22.167 7.355 1.00 87.62 197 ASN A O 1
ATOM 1533 N N . ASN A 1 198 ? -2.284 -21.215 6.661 1.00 88.62 198 ASN A N 1
ATOM 1534 C CA . ASN A 1 198 ? -2.459 -22.116 5.533 1.00 88.62 198 ASN A CA 1
ATOM 1535 C C . ASN A 1 198 ? -1.550 -21.693 4.367 1.00 88.62 198 ASN A C 1
ATOM 1537 O O . ASN A 1 198 ? -1.865 -20.764 3.627 1.00 88.62 198 ASN A O 1
ATOM 1541 N N . THR A 1 199 ? -0.460 -22.430 4.152 1.00 83.44 199 THR A N 1
ATOM 1542 C CA . THR A 1 199 ? 0.495 -22.195 3.053 1.00 83.44 199 THR A CA 1
ATOM 1543 C C . THR A 1 199 ? -0.088 -22.438 1.658 1.00 83.44 199 THR A C 1
ATOM 1545 O O . THR A 1 199 ? 0.519 -22.047 0.668 1.00 83.44 199 THR A O 1
ATOM 1548 N N . THR A 1 200 ? -1.267 -23.062 1.566 1.00 86.56 200 THR A N 1
ATOM 1549 C CA . THR A 1 200 ? -1.997 -23.300 0.308 1.00 86.56 200 THR A CA 1
ATOM 1550 C C . THR A 1 200 ? -3.131 -22.302 0.073 1.00 86.56 200 THR A C 1
ATOM 1552 O O . THR A 1 200 ? -3.934 -22.493 -0.839 1.00 86.56 200 THR A O 1
ATOM 1555 N N . LEU A 1 201 ? -3.232 -21.253 0.899 1.00 90.69 201 LEU A N 1
ATOM 1556 C CA . LEU A 1 201 ? -4.257 -20.225 0.755 1.00 90.69 201 LEU A CA 1
ATOM 1557 C C . LEU A 1 201 ? -4.173 -19.567 -0.628 1.00 90.69 201 LEU A C 1
ATOM 1559 O O . LEU A 1 201 ? -3.162 -18.958 -0.982 1.00 90.69 201 LEU A O 1
ATOM 1563 N N . ASP A 1 202 ? -5.262 -19.658 -1.390 1.00 92.25 202 ASP A N 1
ATOM 1564 C CA . ASP A 1 202 ? -5.393 -18.920 -2.638 1.00 92.25 202 ASP A CA 1
ATOM 1565 C C . ASP A 1 202 ? -5.704 -17.451 -2.336 1.00 92.25 202 ASP A C 1
ATOM 1567 O O . ASP A 1 202 ? -6.800 -17.093 -1.901 1.00 92.25 202 ASP A O 1
ATOM 1571 N N . TRP A 1 203 ? -4.713 -16.594 -2.563 1.00 94.69 203 TRP A N 1
ATOM 1572 C CA . TRP A 1 203 ? -4.835 -15.159 -2.344 1.00 94.69 203 TRP A CA 1
ATOM 1573 C C . TRP A 1 203 ? -5.613 -14.434 -3.445 1.00 94.69 203 TRP A C 1
ATOM 1575 O O . TRP A 1 203 ? -6.045 -13.302 -3.221 1.00 94.69 203 TRP A O 1
ATOM 1585 N N . TYR A 1 204 ? -5.812 -15.033 -4.625 1.00 94.88 204 TYR A N 1
ATOM 1586 C CA . TYR A 1 204 ? -6.417 -14.316 -5.747 1.00 94.88 204 TYR A CA 1
ATOM 1587 C C . TYR A 1 204 ? -7.845 -13.818 -5.479 1.00 94.88 204 TYR A C 1
ATOM 1589 O O . TYR A 1 204 ? -8.098 -12.658 -5.811 1.00 94.88 204 TYR A O 1
ATOM 1597 N N . PRO A 1 205 ? -8.772 -14.593 -4.878 1.00 94.44 205 PRO A N 1
ATOM 1598 C CA . PRO A 1 205 ? -10.117 -14.098 -4.574 1.00 94.44 205 PRO A CA 1
ATOM 1599 C C . PRO A 1 205 ? -10.104 -12.905 -3.608 1.00 94.44 205 PRO A C 1
ATOM 1601 O O . PRO A 1 205 ? -10.784 -11.908 -3.843 1.00 94.44 205 PRO A O 1
ATOM 1604 N N . ILE A 1 206 ? -9.266 -12.969 -2.568 1.00 96.19 206 ILE A N 1
ATOM 1605 C CA . ILE A 1 206 ? -9.121 -11.916 -1.549 1.00 96.19 206 ILE A CA 1
ATOM 1606 C C . ILE A 1 206 ? -8.555 -10.640 -2.188 1.00 96.19 206 ILE A C 1
ATOM 1608 O O . ILE A 1 206 ? -9.098 -9.543 -2.030 1.00 96.19 206 ILE A O 1
ATOM 1612 N N . ILE A 1 207 ? -7.487 -10.785 -2.980 1.00 96.94 207 ILE A N 1
ATOM 1613 C CA . ILE A 1 207 ? -6.904 -9.672 -3.729 1.00 96.94 207 ILE A CA 1
ATOM 1614 C C . ILE A 1 207 ? -7.950 -9.080 -4.677 1.00 96.94 207 ILE A C 1
ATOM 1616 O O . ILE A 1 207 ? -8.158 -7.872 -4.655 1.00 96.94 207 ILE A O 1
ATOM 1620 N N . ALA A 1 208 ? -8.645 -9.897 -5.472 1.00 96.25 208 ALA A N 1
ATOM 1621 C CA . ALA A 1 208 ? -9.638 -9.425 -6.435 1.00 96.25 208 ALA A CA 1
ATOM 1622 C C . ALA A 1 208 ? -10.739 -8.583 -5.772 1.00 96.25 208 ALA A C 1
ATOM 1624 O O . ALA A 1 208 ? -11.058 -7.499 -6.266 1.00 96.25 208 ALA A O 1
ATOM 1625 N N . THR A 1 209 ? -11.273 -9.015 -4.627 1.00 96.69 209 THR A N 1
ATOM 1626 C CA . THR A 1 209 ? -12.283 -8.238 -3.894 1.00 96.69 209 THR A CA 1
ATOM 1627 C C . THR A 1 209 ? -11.721 -6.912 -3.376 1.00 96.69 209 THR A C 1
ATOM 1629 O O . THR A 1 209 ? -12.335 -5.865 -3.599 1.00 96.69 209 THR A O 1
ATOM 1632 N N . SER A 1 210 ? -10.521 -6.911 -2.782 1.00 97.31 210 SER A N 1
ATOM 1633 C CA . SER A 1 210 ? -9.838 -5.670 -2.369 1.00 97.31 210 SER A CA 1
ATOM 1634 C C . SER A 1 210 ? -9.616 -4.703 -3.533 1.00 97.31 210 SER A C 1
ATOM 1636 O O . SER A 1 210 ? -9.886 -3.506 -3.423 1.00 97.31 210 SER A O 1
ATOM 1638 N N . LEU A 1 211 ? -9.178 -5.229 -4.678 1.00 96.19 211 LEU A N 1
ATOM 1639 C CA . LEU A 1 211 ? -8.970 -4.462 -5.901 1.00 96.19 211 LEU A CA 1
ATOM 1640 C C . LEU A 1 211 ? -10.263 -3.814 -6.383 1.00 96.19 211 LEU A C 1
ATOM 1642 O O . LEU A 1 211 ? -10.255 -2.638 -6.743 1.00 96.19 211 LEU A O 1
ATOM 1646 N N . HIS A 1 212 ? -11.374 -4.552 -6.382 1.00 95.81 212 HIS A N 1
ATOM 1647 C CA . HIS A 1 212 ? -12.675 -4.016 -6.768 1.00 95.81 212 HIS A CA 1
ATOM 1648 C C . HIS A 1 212 ? -13.133 -2.896 -5.833 1.00 95.81 212 HIS A C 1
ATOM 1650 O O . HIS A 1 212 ? -13.568 -1.852 -6.322 1.00 95.81 212 HIS A O 1
ATOM 1656 N N . ILE A 1 213 ? -12.975 -3.068 -4.517 1.00 95.94 213 ILE A N 1
ATOM 1657 C CA . ILE A 1 213 ? -13.291 -2.038 -3.517 1.00 95.94 213 ILE A CA 1
ATOM 1658 C C . ILE A 1 213 ? -12.478 -0.768 -3.789 1.00 95.94 213 ILE A C 1
ATOM 1660 O O . ILE A 1 213 ? -13.051 0.301 -4.033 1.00 95.94 213 ILE A O 1
ATOM 1664 N N . LYS A 1 214 ? -11.144 -0.883 -3.826 1.00 96.06 214 LYS A N 1
ATOM 1665 C CA . LYS A 1 214 ? -10.259 0.270 -4.020 1.00 96.06 214 LYS A CA 1
ATOM 1666 C C . LYS A 1 214 ? -10.494 0.939 -5.372 1.00 96.06 214 LYS A C 1
ATOM 1668 O O . LYS A 1 214 ? -10.623 2.162 -5.434 1.00 96.06 214 LYS A O 1
ATOM 1673 N N . LYS A 1 215 ? -10.617 0.159 -6.450 1.00 94.56 215 LYS A N 1
ATOM 1674 C CA . LYS A 1 215 ? -10.941 0.661 -7.794 1.00 94.56 215 LYS A CA 1
ATOM 1675 C C . LYS A 1 215 ? -12.234 1.477 -7.782 1.00 94.56 215 LYS A C 1
ATOM 1677 O O . LYS A 1 215 ? -12.249 2.576 -8.328 1.00 94.56 215 LYS A O 1
ATOM 1682 N N . ASN A 1 216 ? -13.305 0.961 -7.180 1.00 94.69 216 ASN A N 1
ATOM 1683 C CA . ASN A 1 216 ? -14.608 1.629 -7.173 1.00 94.69 216 ASN A CA 1
ATOM 1684 C C . ASN A 1 216 ? -14.571 2.958 -6.411 1.00 94.69 216 ASN A C 1
ATOM 1686 O O . ASN A 1 216 ? -15.178 3.930 -6.861 1.00 94.69 216 ASN A O 1
ATOM 1690 N N . ILE A 1 217 ? -13.837 3.019 -5.298 1.00 95.75 217 ILE A N 1
ATOM 1691 C CA . ILE A 1 217 ? -13.632 4.257 -4.538 1.00 95.75 217 ILE A CA 1
ATOM 1692 C C . ILE A 1 217 ? -12.809 5.265 -5.354 1.00 95.75 217 ILE A C 1
ATOM 1694 O O . ILE A 1 217 ? -13.221 6.409 -5.536 1.00 95.75 217 ILE A O 1
ATOM 1698 N N . VAL A 1 218 ? -11.664 4.841 -5.897 1.00 95.06 218 VAL A N 1
ATOM 1699 C CA . VAL A 1 218 ? -10.768 5.713 -6.674 1.00 95.06 218 VAL A CA 1
ATOM 1700 C C . VAL A 1 218 ? -11.448 6.244 -7.936 1.00 95.06 218 VAL A C 1
ATOM 1702 O O . VAL A 1 218 ? -11.255 7.402 -8.293 1.00 95.06 218 VAL A O 1
ATOM 1705 N N . ALA A 1 219 ? -12.254 5.426 -8.615 1.00 93.50 219 ALA A N 1
ATOM 1706 C CA . ALA A 1 219 ? -12.962 5.831 -9.827 1.00 93.50 219 ALA A CA 1
ATOM 1707 C C . ALA A 1 219 ? -14.008 6.934 -9.583 1.00 93.50 219 ALA A C 1
ATOM 1709 O O . ALA A 1 219 ? -14.395 7.615 -10.533 1.00 93.50 219 ALA A O 1
ATOM 1710 N N . GLN A 1 220 ? -14.473 7.088 -8.341 1.00 94.94 220 GLN A N 1
ATOM 1711 C CA . GLN A 1 220 ? -15.402 8.139 -7.923 1.00 94.94 220 GLN A CA 1
ATOM 1712 C C . GLN A 1 220 ? -14.679 9.386 -7.397 1.00 94.94 220 GLN A C 1
ATOM 1714 O O . GLN A 1 220 ? -15.214 10.486 -7.495 1.00 94.94 220 GLN A O 1
ATOM 1719 N N . ASP A 1 221 ? -13.470 9.231 -6.855 1.00 95.12 221 ASP A N 1
ATOM 1720 C CA . ASP A 1 221 ? -12.698 10.323 -6.260 1.00 95.12 221 ASP A CA 1
ATOM 1721 C C . ASP A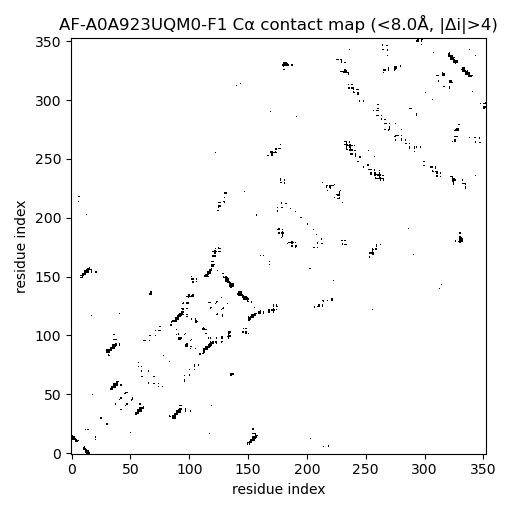 1 221 ? -11.187 10.092 -6.426 1.00 95.12 221 ASP A C 1
ATOM 1723 O O . ASP A 1 221 ? -10.489 9.644 -5.514 1.00 95.12 221 ASP A O 1
ATOM 1727 N N . PHE A 1 222 ? -10.671 10.382 -7.623 1.00 94.00 222 PHE A N 1
ATOM 1728 C CA . PHE A 1 222 ? -9.273 10.112 -7.968 1.00 94.00 222 PHE A CA 1
ATOM 1729 C C . PHE A 1 222 ? -8.286 10.941 -7.136 1.00 94.00 222 PHE A C 1
ATOM 1731 O O . PHE A 1 222 ? -7.256 10.418 -6.724 1.00 94.00 222 PHE A O 1
ATOM 1738 N N . GLU A 1 223 ? -8.603 12.195 -6.824 1.00 93.31 223 GLU A N 1
ATOM 1739 C CA . GLU A 1 223 ? -7.690 13.108 -6.119 1.00 93.31 223 GLU A CA 1
ATOM 1740 C C . GLU A 1 223 ? -7.852 13.108 -4.590 1.00 93.31 223 GLU A C 1
ATOM 1742 O O . GLU A 1 223 ? -7.204 13.897 -3.910 1.00 93.31 223 GLU A O 1
ATOM 1747 N N . GLU A 1 224 ? -8.686 12.224 -4.032 1.00 93.19 224 GLU A N 1
ATOM 1748 C CA . GLU A 1 224 ? -8.942 12.143 -2.585 1.00 93.19 224 GLU A CA 1
ATOM 1749 C C . GLU A 1 224 ? -9.480 13.437 -1.961 1.00 93.19 224 GLU A C 1
ATOM 1751 O O . GLU A 1 224 ? -9.037 13.903 -0.909 1.00 93.19 224 GLU A O 1
ATOM 1756 N N . ARG A 1 225 ? -10.487 14.037 -2.594 1.00 90.25 225 ARG A N 1
ATOM 1757 C CA . ARG A 1 225 ? -11.133 15.236 -2.044 1.00 90.25 225 ARG A CA 1
ATOM 1758 C C . ARG A 1 225 ? -12.315 14.892 -1.132 1.00 90.25 225 ARG A C 1
ATOM 1760 O O . ARG A 1 225 ? -12.586 15.638 -0.188 1.00 90.25 225 ARG A O 1
ATOM 1767 N N . ASN A 1 226 ? -12.969 13.753 -1.362 1.00 94.38 226 ASN A N 1
ATOM 1768 C CA . ASN A 1 226 ? -14.213 13.315 -0.728 1.00 94.38 226 ASN A CA 1
ATOM 1769 C C . ASN A 1 226 ? -14.176 11.813 -0.385 1.00 94.38 226 ASN A C 1
ATOM 1771 O O . ASN A 1 226 ? -13.474 11.425 0.545 1.00 94.38 226 ASN A O 1
ATOM 1775 N N . LEU A 1 227 ? -14.940 10.975 -1.107 1.00 95.38 227 LEU A N 1
ATOM 1776 C CA . LEU A 1 227 ? -15.168 9.557 -0.808 1.00 95.38 227 LEU A CA 1
ATOM 1777 C C . LEU A 1 227 ? -13.875 8.775 -0.582 1.00 95.38 227 LEU A C 1
ATOM 1779 O O . LEU A 1 227 ? -13.828 7.948 0.320 1.00 95.38 227 LEU A O 1
ATOM 1783 N N . ARG A 1 228 ? -12.813 9.038 -1.354 1.00 96.31 228 ARG A N 1
ATOM 1784 C CA . ARG A 1 228 ? -11.557 8.287 -1.238 1.00 96.31 228 ARG A CA 1
ATOM 1785 C C . ARG A 1 228 ? -10.876 8.483 0.113 1.00 96.31 228 ARG A C 1
ATOM 1787 O O . ARG A 1 228 ? -10.078 7.635 0.502 1.00 96.31 228 ARG A O 1
ATOM 1794 N N . LYS A 1 229 ? -11.261 9.507 0.883 1.00 95.12 229 LYS A N 1
ATOM 1795 C CA . LYS A 1 229 ? -10.809 9.669 2.266 1.00 95.12 229 LYS A CA 1
ATOM 1796 C C . LYS A 1 229 ? -11.191 8.492 3.165 1.00 95.12 229 LYS A C 1
ATOM 1798 O O . LYS A 1 229 ? -10.444 8.259 4.104 1.00 95.12 229 LYS A O 1
ATOM 1803 N N . THR A 1 230 ? -12.242 7.717 2.865 1.00 97.00 230 THR A N 1
ATOM 1804 C CA . THR A 1 230 ? -12.591 6.504 3.637 1.00 97.00 230 THR A CA 1
ATOM 1805 C C . THR A 1 230 ? -11.474 5.460 3.636 1.00 97.00 230 THR A C 1
ATOM 1807 O O . THR A 1 230 ? -11.315 4.741 4.617 1.00 97.00 230 THR A O 1
ATOM 1810 N N . LEU A 1 231 ? -10.627 5.423 2.595 1.00 96.50 231 LEU A N 1
ATOM 1811 C CA . LEU A 1 231 ? -9.422 4.584 2.574 1.00 96.50 231 LEU A CA 1
ATOM 1812 C C . LEU A 1 231 ? -8.397 4.995 3.639 1.00 96.50 231 LEU A C 1
ATOM 1814 O O . LEU A 1 231 ? -7.456 4.251 3.868 1.00 96.50 231 LEU A O 1
ATOM 1818 N N . ASN A 1 232 ? -8.562 6.138 4.301 1.00 95.12 232 ASN A N 1
ATOM 1819 C CA . ASN A 1 232 ? -7.700 6.563 5.397 1.00 95.12 232 ASN A CA 1
ATOM 1820 C C . ASN A 1 232 ? -8.237 6.171 6.782 1.00 95.12 232 ASN A C 1
ATOM 1822 O O . ASN A 1 232 ? -7.734 6.689 7.778 1.00 95.12 232 ASN A O 1
ATOM 1826 N N . ALA A 1 233 ? -9.246 5.298 6.880 1.00 97.50 233 ALA A N 1
ATOM 1827 C CA . ALA A 1 233 ? -9.625 4.714 8.165 1.00 97.50 233 ALA A CA 1
ATOM 1828 C C . ALA A 1 233 ? -8.410 4.014 8.801 1.00 97.50 233 ALA A C 1
ATOM 1830 O O . ALA A 1 233 ? -7.669 3.296 8.122 1.00 97.50 233 ALA A O 1
ATOM 1831 N N . GLY A 1 234 ? -8.160 4.283 10.080 1.00 97.00 234 GLY A N 1
ATOM 1832 C CA . GLY A 1 234 ? -6.993 3.816 10.829 1.00 97.00 234 GLY A CA 1
ATOM 1833 C C . GLY A 1 234 ? -5.676 4.523 10.507 1.00 97.00 234 GLY A C 1
ATOM 1834 O O . GLY A 1 234 ? -4.684 4.295 11.196 1.00 97.00 234 GLY A O 1
ATOM 1835 N N . HIS A 1 235 ? -5.621 5.370 9.476 1.00 94.62 235 HIS A N 1
ATOM 1836 C CA . HIS A 1 235 ? -4.364 5.984 9.038 1.00 94.62 235 HIS A CA 1
ATOM 1837 C C . HIS A 1 235 ? -3.950 7.174 9.893 1.00 94.62 235 HIS A C 1
ATOM 1839 O O . HIS A 1 235 ? -2.767 7.498 9.927 1.00 94.62 235 HIS A O 1
ATOM 1845 N N . THR A 1 236 ? -4.881 7.826 10.586 1.00 92.31 236 THR A N 1
ATOM 1846 C CA . THR A 1 236 ? -4.544 8.986 11.412 1.00 92.31 236 THR A CA 1
ATOM 1847 C C . THR A 1 236 ? -3.693 8.547 12.602 1.00 92.31 236 THR A C 1
ATOM 1849 O O . THR A 1 236 ? -2.593 9.060 12.805 1.00 92.31 236 THR A O 1
ATOM 1852 N N . VAL A 1 237 ? -4.153 7.542 13.351 1.00 94.56 237 VAL A N 1
ATOM 1853 C CA . VAL A 1 237 ? -3.357 6.958 14.442 1.00 94.56 237 VAL A CA 1
ATOM 1854 C C . VAL A 1 237 ? -2.248 6.058 13.891 1.00 94.56 237 VAL A C 1
ATOM 1856 O O . VAL A 1 237 ? -1.129 6.075 14.403 1.00 94.56 237 VAL A O 1
ATOM 1859 N N . GLY A 1 238 ? -2.521 5.308 12.821 1.00 95.12 238 GLY A N 1
ATOM 1860 C CA . GLY A 1 238 ? -1.564 4.376 12.232 1.00 95.12 238 GLY A CA 1
ATOM 1861 C C . GLY A 1 238 ? -0.307 5.051 11.682 1.00 95.12 238 GLY A C 1
ATOM 1862 O O . GLY A 1 238 ? 0.795 4.614 11.996 1.00 95.12 238 GLY A O 1
ATOM 1863 N N . HIS A 1 239 ? -0.417 6.163 10.950 1.00 91.25 239 HIS A N 1
ATOM 1864 C CA . HIS A 1 239 ? 0.770 6.890 10.482 1.00 91.25 239 HIS A CA 1
ATOM 1865 C C . HIS A 1 239 ? 1.566 7.531 11.624 1.00 91.25 239 HIS A C 1
ATOM 1867 O O . HIS A 1 239 ? 2.795 7.606 11.536 1.00 91.25 239 HIS A O 1
ATOM 1873 N N . ALA A 1 240 ? 0.899 7.984 12.690 1.00 90.69 240 ALA A N 1
ATOM 1874 C CA . ALA A 1 240 ? 1.578 8.492 13.881 1.00 90.69 240 ALA A CA 1
ATOM 1875 C C . ALA A 1 240 ? 2.404 7.385 14.557 1.00 90.69 240 ALA A C 1
ATOM 1877 O O . ALA A 1 240 ? 3.583 7.590 14.858 1.00 90.69 240 ALA A O 1
ATOM 1878 N N . LEU A 1 241 ? 1.829 6.182 14.700 1.00 92.94 241 LEU A N 1
ATOM 1879 C CA . LEU A 1 241 ? 2.544 4.995 15.181 1.00 92.94 241 LEU A CA 1
ATOM 1880 C C . LEU A 1 241 ? 3.733 4.669 14.280 1.00 92.94 241 LEU A C 1
ATOM 1882 O O . LEU A 1 241 ? 4.858 4.565 14.757 1.00 92.94 241 LEU A O 1
ATOM 1886 N N . GLU A 1 242 ? 3.499 4.568 12.974 1.00 91.25 242 GLU A N 1
ATOM 1887 C CA . GLU A 1 242 ? 4.522 4.205 11.998 1.00 91.25 242 GLU A CA 1
ATOM 1888 C C . GLU A 1 242 ? 5.697 5.196 12.015 1.00 91.25 242 GLU A C 1
ATOM 1890 O O . GLU A 1 242 ? 6.861 4.794 12.000 1.00 91.25 242 GLU A O 1
ATOM 1895 N N . THR A 1 243 ? 5.404 6.497 12.077 1.00 86.56 243 THR A N 1
ATOM 1896 C CA . THR A 1 243 ? 6.412 7.566 12.124 1.00 86.56 243 THR A CA 1
ATOM 1897 C C . THR A 1 243 ? 7.219 7.514 13.415 1.00 86.56 243 THR A C 1
ATOM 1899 O O . THR A 1 243 ? 8.447 7.560 13.370 1.00 86.56 243 THR A O 1
ATOM 1902 N N . MET A 1 244 ? 6.553 7.380 14.566 1.00 88.06 244 MET A N 1
ATOM 1903 C CA . MET A 1 244 ? 7.231 7.273 15.857 1.00 88.06 244 MET A CA 1
ATOM 1904 C C . MET A 1 244 ? 8.133 6.034 15.896 1.00 88.06 244 MET A C 1
ATOM 1906 O O . MET A 1 244 ? 9.322 6.154 16.177 1.00 88.06 244 MET A O 1
ATOM 1910 N N . LEU A 1 245 ? 7.592 4.860 15.562 1.00 88.38 245 LEU A N 1
ATOM 1911 C CA . LEU A 1 245 ? 8.300 3.583 15.657 1.00 88.38 245 LEU A CA 1
ATOM 1912 C C . LEU A 1 245 ? 9.476 3.498 14.683 1.00 88.38 245 LEU A C 1
ATOM 1914 O O . LEU A 1 245 ? 10.518 2.975 15.060 1.00 88.38 245 LEU A O 1
ATOM 1918 N N . THR A 1 246 ? 9.361 4.075 13.482 1.00 83.69 246 THR A N 1
ATOM 1919 C CA . THR A 1 246 ? 10.495 4.172 12.542 1.00 83.69 246 THR A CA 1
ATOM 1920 C C . THR A 1 246 ? 11.688 4.912 13.164 1.00 83.69 246 THR A C 1
ATOM 1922 O O . THR A 1 246 ? 12.833 4.582 12.869 1.00 83.69 246 THR A O 1
ATOM 1925 N N . ASN A 1 247 ? 11.429 5.891 14.036 1.00 78.56 247 ASN A N 1
ATOM 1926 C CA . ASN A 1 247 ? 12.460 6.745 14.627 1.00 78.56 247 ASN A CA 1
ATOM 1927 C C . ASN A 1 247 ? 12.958 6.261 15.998 1.00 78.56 247 ASN A C 1
ATOM 1929 O O . ASN A 1 247 ? 14.064 6.622 16.397 1.00 78.56 247 ASN A O 1
ATOM 1933 N N . THR A 1 248 ? 12.156 5.494 16.742 1.00 80.81 248 THR A N 1
ATOM 1934 C CA . THR A 1 248 ? 12.451 5.146 18.145 1.00 80.81 248 THR A CA 1
ATOM 1935 C C . THR A 1 248 ? 12.650 3.655 18.404 1.00 80.81 248 THR A C 1
ATOM 1937 O O . THR A 1 248 ? 13.259 3.298 19.413 1.00 80.81 248 THR A O 1
ATOM 1940 N N . SER A 1 249 ? 12.151 2.775 17.532 1.00 79.81 249 SER A N 1
ATOM 1941 C CA . SER A 1 249 ? 12.191 1.325 17.731 1.00 79.81 249 SER A CA 1
ATOM 1942 C C . SER A 1 249 ? 13.379 0.685 17.014 1.00 79.81 249 SER A C 1
ATOM 1944 O O . SER A 1 249 ? 13.665 0.981 15.858 1.00 79.81 249 SER A O 1
ATOM 1946 N N . THR A 1 250 ? 14.035 -0.271 17.674 1.00 78.94 250 THR A N 1
ATOM 1947 C CA . THR A 1 250 ? 14.992 -1.186 17.025 1.00 78.94 250 THR A CA 1
ATOM 1948 C C . THR A 1 250 ? 14.294 -2.326 16.282 1.00 78.94 250 THR A C 1
ATOM 1950 O O . THR A 1 250 ? 14.887 -2.947 15.402 1.00 78.94 250 THR A O 1
ATOM 1953 N N . THR A 1 251 ? 13.034 -2.605 16.629 1.00 83.62 251 THR A N 1
ATOM 1954 C CA . THR A 1 251 ? 12.173 -3.571 15.935 1.00 83.62 251 THR A CA 1
ATOM 1955 C C . THR A 1 251 ? 11.482 -2.885 14.764 1.00 83.62 251 THR A C 1
ATOM 1957 O O . THR A 1 251 ? 10.906 -1.807 14.931 1.00 83.62 251 THR A O 1
ATOM 1960 N N . HIS A 1 252 ? 11.513 -3.515 13.592 1.00 84.94 252 HIS A N 1
ATOM 1961 C CA . HIS A 1 252 ? 10.777 -3.041 12.427 1.00 84.94 252 HIS A CA 1
ATOM 1962 C C . HIS A 1 252 ? 9.284 -3.355 12.574 1.00 84.94 252 HIS A C 1
ATOM 1964 O O . HIS A 1 252 ? 8.915 -4.519 12.716 1.00 84.94 252 HIS A O 1
ATOM 1970 N N . TYR A 1 253 ? 8.448 -2.318 12.513 1.00 91.38 253 TYR A N 1
ATOM 1971 C CA . TYR A 1 253 ? 6.996 -2.434 12.401 1.00 91.38 253 TYR A CA 1
ATOM 1972 C C . TYR A 1 253 ? 6.570 -1.984 11.012 1.00 91.38 253 TYR A C 1
ATOM 1974 O O . TYR A 1 253 ? 6.955 -0.907 10.552 1.00 91.38 253 TYR A O 1
ATOM 1982 N N . THR A 1 254 ? 5.788 -2.822 10.349 1.00 93.69 254 THR A N 1
ATOM 1983 C CA . THR A 1 254 ? 5.320 -2.567 8.991 1.00 93.69 254 THR A CA 1
ATOM 1984 C C . THR A 1 254 ? 4.174 -1.557 8.980 1.00 93.69 254 THR A C 1
ATOM 1986 O O . THR A 1 254 ? 3.488 -1.336 9.984 1.00 93.69 254 THR A O 1
ATOM 1989 N N . HIS A 1 255 ? 3.938 -0.959 7.811 1.00 93.56 255 HIS A N 1
ATOM 1990 C CA . HIS A 1 255 ? 2.821 -0.045 7.588 1.00 93.56 255 HIS A CA 1
ATOM 1991 C C . HIS A 1 255 ? 1.485 -0.672 8.008 1.00 93.56 255 HIS A C 1
ATOM 1993 O O . HIS A 1 255 ? 0.792 -0.126 8.863 1.00 93.56 255 HIS A O 1
ATOM 1999 N N . GLY A 1 256 ? 1.154 -1.861 7.495 1.00 95.62 256 GLY A N 1
ATOM 2000 C CA . GLY A 1 256 ? -0.132 -2.494 7.777 1.00 95.62 256 GLY A CA 1
ATOM 2001 C C . GLY A 1 256 ? -0.344 -2.899 9.233 1.00 95.62 256 GLY A C 1
ATOM 2002 O O . GLY A 1 256 ? -1.476 -2.845 9.705 1.00 95.62 256 GLY A O 1
ATOM 2003 N N . GLU A 1 257 ? 0.716 -3.237 9.975 1.00 96.62 257 GLU A N 1
ATOM 2004 C CA . GLU A 1 257 ? 0.618 -3.440 11.429 1.00 96.62 257 GLU A CA 1
ATOM 2005 C C . GLU A 1 257 ? 0.195 -2.145 12.133 1.00 96.62 257 GLU A C 1
ATOM 2007 O O . GLU A 1 257 ? -0.715 -2.151 12.965 1.00 96.62 257 GLU A O 1
ATOM 2012 N N . CYS A 1 258 ? 0.814 -1.021 11.765 1.00 96.31 258 CYS A N 1
ATOM 2013 C CA . CYS A 1 258 ? 0.482 0.283 12.329 1.00 96.31 258 CYS A CA 1
ATOM 2014 C C . CYS A 1 258 ? -0.942 0.716 11.950 1.00 96.31 258 CYS A C 1
ATOM 2016 O O . CYS A 1 258 ? -1.678 1.195 12.812 1.00 96.31 258 CYS A O 1
ATOM 2018 N N . ILE A 1 259 ? -1.360 0.504 10.696 1.00 97.38 259 ILE A N 1
ATOM 2019 C CA . ILE A 1 259 ? -2.726 0.793 10.237 1.00 97.38 259 ILE A CA 1
ATOM 2020 C C . ILE A 1 259 ? -3.754 -0.095 10.945 1.00 97.38 259 ILE A C 1
ATOM 2022 O O . ILE A 1 259 ? -4.791 0.410 11.365 1.00 97.38 259 ILE A O 1
ATOM 2026 N N . ALA A 1 260 ? -3.480 -1.387 11.147 1.00 98.31 260 ALA A N 1
ATOM 2027 C CA . ALA A 1 260 ? -4.384 -2.284 11.866 1.00 98.31 260 ALA A CA 1
ATOM 2028 C C . ALA A 1 260 ? -4.579 -1.855 13.330 1.00 98.31 260 ALA A C 1
ATOM 2030 O O . ALA A 1 260 ? -5.708 -1.795 13.816 1.00 98.31 260 ALA A O 1
ATOM 2031 N N . VAL A 1 261 ? -3.503 -1.477 14.029 1.00 98.44 261 VAL A N 1
ATOM 2032 C CA . VAL A 1 261 ? -3.614 -0.907 15.383 1.00 98.44 261 VAL A CA 1
ATOM 2033 C C . VAL A 1 261 ? -4.354 0.433 15.353 1.00 98.44 261 VAL A C 1
ATOM 2035 O O . VAL A 1 261 ? -5.215 0.680 16.197 1.00 98.44 261 VAL A O 1
ATOM 2038 N N . GLY A 1 262 ? -4.074 1.280 14.361 1.00 98.19 262 GLY A N 1
ATOM 2039 C CA . GLY A 1 262 ? -4.777 2.543 14.159 1.00 98.19 262 GLY A CA 1
ATOM 2040 C C . GLY A 1 262 ? -6.282 2.359 13.957 1.00 98.19 262 GLY A C 1
ATOM 2041 O O . GLY A 1 262 ? -7.065 3.063 14.591 1.00 98.19 262 GLY A O 1
ATOM 2042 N N . LEU A 1 263 ? -6.700 1.367 13.163 1.00 98.56 263 LEU A N 1
ATOM 2043 C CA . LEU A 1 263 ? -8.107 0.999 12.966 1.00 98.56 263 LEU A CA 1
ATOM 2044 C C . LEU A 1 263 ? -8.785 0.646 14.287 1.00 98.56 263 LEU A C 1
ATOM 2046 O O . LEU A 1 263 ? -9.907 1.082 14.530 1.00 98.56 263 LEU A O 1
ATOM 2050 N N . LEU A 1 264 ? -8.111 -0.116 15.148 1.00 98.69 264 LEU A N 1
ATOM 2051 C CA . LEU A 1 264 ? -8.661 -0.510 16.441 1.00 98.69 264 LEU A CA 1
ATOM 2052 C C . LEU A 1 264 ? -8.828 0.682 17.393 1.00 98.69 264 LEU A C 1
ATOM 2054 O O . LEU A 1 264 ? -9.856 0.803 18.064 1.00 98.69 264 LEU A O 1
ATOM 2058 N N . ILE A 1 265 ? -7.839 1.578 17.438 1.00 98.50 265 ILE A N 1
ATOM 2059 C CA . ILE A 1 265 ? -7.913 2.806 18.238 1.00 98.50 265 ILE A CA 1
ATOM 2060 C C . ILE A 1 265 ? -9.031 3.717 17.724 1.00 98.50 265 ILE A C 1
ATOM 2062 O O . ILE A 1 265 ? -9.858 4.182 18.508 1.00 98.50 265 ILE A O 1
ATOM 2066 N N . GLU A 1 266 ? -9.107 3.941 16.414 1.00 98.25 266 GLU A N 1
ATOM 2067 C CA . GLU A 1 266 ? -10.148 4.771 15.804 1.00 98.25 266 GLU A CA 1
ATOM 2068 C C . GLU A 1 266 ? -11.547 4.147 15.974 1.00 98.25 266 GLU A C 1
ATOM 2070 O O . GLU A 1 266 ? -12.500 4.863 16.280 1.00 98.25 266 GLU A O 1
ATOM 2075 N N . ALA A 1 267 ? -11.682 2.818 15.901 1.00 98.56 267 ALA A N 1
ATOM 2076 C CA . ALA A 1 267 ? -12.930 2.112 16.202 1.00 98.56 267 ALA A CA 1
ATOM 2077 C C . ALA A 1 267 ? -13.336 2.241 17.681 1.00 98.56 267 ALA A C 1
ATOM 2079 O O . ALA A 1 267 ? -14.520 2.407 17.987 1.00 98.56 267 ALA A O 1
ATOM 2080 N N . TYR A 1 268 ? -12.374 2.212 18.610 1.00 98.62 268 TYR A N 1
ATOM 2081 C CA . TYR A 1 268 ? -12.645 2.478 20.024 1.00 98.62 268 TYR A CA 1
ATOM 2082 C C . TYR A 1 268 ? -13.192 3.896 20.220 1.00 98.62 268 TYR A C 1
ATOM 2084 O O . TYR A 1 268 ? -14.189 4.072 20.922 1.00 98.62 268 TYR A O 1
ATOM 2092 N N . ILE A 1 269 ? -12.584 4.898 19.579 1.00 98.31 269 ILE A N 1
ATOM 2093 C CA . ILE A 1 269 ? -13.050 6.291 19.635 1.00 98.31 269 ILE A CA 1
ATOM 2094 C C . ILE A 1 269 ? -14.457 6.405 19.036 1.00 98.31 269 ILE A C 1
ATOM 2096 O O . ILE A 1 269 ? -15.343 6.962 19.679 1.00 98.31 269 ILE A O 1
ATOM 2100 N N . ALA A 1 270 ? -14.704 5.799 17.871 1.00 98.31 270 ALA A N 1
ATOM 2101 C CA . ALA A 1 270 ? -16.025 5.778 17.242 1.00 98.31 270 ALA A CA 1
ATOM 2102 C C . ALA A 1 270 ? -17.102 5.171 18.161 1.00 98.31 270 ALA A C 1
ATOM 2104 O O . ALA A 1 270 ? -18.212 5.697 18.247 1.00 98.31 270 ALA A O 1
ATOM 2105 N N . LYS A 1 271 ? -16.772 4.109 18.910 1.00 98.44 271 LYS A N 1
ATOM 2106 C CA . LYS A 1 271 ? -17.662 3.539 19.935 1.00 98.44 271 LYS A CA 1
ATOM 2107 C C . LYS A 1 271 ? -17.957 4.541 21.053 1.00 98.44 271 LYS A C 1
ATOM 2109 O O . LYS A 1 271 ? -19.114 4.696 21.434 1.00 98.44 271 LYS A O 1
ATOM 2114 N N . GLN A 1 272 ? -16.936 5.218 21.584 1.00 98.06 272 GLN A N 1
ATOM 2115 C CA . GLN A 1 272 ? -17.118 6.217 22.650 1.00 98.06 272 GLN A CA 1
ATOM 2116 C C . GLN A 1 272 ? -17.956 7.414 22.181 1.00 98.06 272 GLN A C 1
ATOM 2118 O O . GLN A 1 272 ? -18.778 7.925 22.937 1.00 98.06 272 GLN A O 1
ATOM 2123 N N . GLN A 1 273 ? -17.814 7.799 20.912 1.00 97.06 273 GLN A N 1
ATOM 2124 C CA . GLN A 1 273 ? -18.627 8.829 20.262 1.00 97.06 273 GLN A CA 1
ATOM 2125 C C . GLN A 1 273 ? -20.030 8.339 19.850 1.00 97.06 273 GLN A C 1
ATOM 2127 O O . GLN A 1 273 ? -20.767 9.083 19.210 1.00 97.06 273 GLN A O 1
ATOM 2132 N N . GLN A 1 274 ? -20.418 7.104 20.199 1.00 97.69 274 GLN A N 1
ATOM 2133 C CA . GLN A 1 274 ? -21.702 6.480 19.834 1.00 97.69 274 GLN A CA 1
ATOM 2134 C C . GLN A 1 274 ? -21.942 6.351 18.318 1.00 97.69 274 GLN A C 1
ATOM 2136 O O . GLN A 1 274 ? -23.072 6.135 17.882 1.00 97.69 274 GLN A O 1
ATOM 2141 N N . LEU A 1 275 ? -20.882 6.441 17.513 1.00 97.62 275 LEU A N 1
ATOM 2142 C CA . LEU A 1 275 ? -20.922 6.246 16.063 1.00 97.62 275 LEU A CA 1
ATOM 2143 C C . LEU A 1 275 ? -20.900 4.765 15.688 1.00 97.62 275 LEU A C 1
ATOM 2145 O O . LEU A 1 275 ? -21.510 4.380 14.698 1.00 97.62 275 LEU A O 1
ATOM 2149 N N . LEU A 1 276 ? -20.205 3.947 16.482 1.00 98.50 276 LEU A N 1
ATOM 2150 C CA . LEU A 1 276 ? -20.055 2.511 16.271 1.00 98.50 276 LEU A CA 1
ATOM 2151 C C . LEU A 1 276 ? -20.718 1.732 17.411 1.00 98.50 276 LEU A C 1
ATOM 2153 O O . LEU A 1 276 ? -20.456 1.976 18.591 1.00 98.50 276 LEU A O 1
ATOM 2157 N N . ALA A 1 277 ? -21.551 0.749 17.071 1.00 98.38 277 ALA A N 1
ATOM 2158 C CA . ALA A 1 277 ? -22.190 -0.100 18.070 1.00 98.38 277 ALA A CA 1
ATOM 2159 C C . ALA A 1 277 ? -21.157 -0.950 18.832 1.00 98.38 277 ALA A C 1
ATOM 2161 O O . ALA A 1 277 ? -20.234 -1.510 18.241 1.00 98.38 277 ALA A O 1
ATOM 2162 N N . ALA A 1 278 ? -21.359 -1.139 20.141 1.00 98.38 278 ALA A N 1
ATOM 2163 C CA . ALA A 1 278 ? -20.452 -1.934 20.977 1.00 98.38 278 ALA A CA 1
ATOM 2164 C C . ALA A 1 278 ? -20.258 -3.375 20.463 1.00 98.38 278 ALA A C 1
ATOM 2166 O O . ALA A 1 278 ? -19.158 -3.914 20.553 1.00 98.38 278 ALA A O 1
ATOM 2167 N N . LYS A 1 279 ? -21.306 -3.977 19.881 1.00 98.25 279 LYS A N 1
ATOM 2168 C CA . LYS A 1 279 ? -21.239 -5.311 19.263 1.00 98.25 279 LYS A CA 1
ATOM 2169 C C . LYS A 1 279 ? -20.270 -5.366 18.073 1.00 98.25 279 LYS A C 1
ATOM 2171 O O . LYS A 1 279 ? -19.501 -6.312 17.971 1.00 98.25 279 LYS A O 1
ATOM 2176 N N . ASP A 1 280 ? -20.274 -4.342 17.221 1.00 98.38 280 ASP A N 1
ATOM 2177 C CA . ASP A 1 280 ? -19.430 -4.273 16.027 1.00 98.38 280 ASP A CA 1
ATOM 2178 C C . ASP A 1 280 ? -17.982 -4.029 16.454 1.00 98.38 280 ASP A C 1
ATOM 2180 O O . ASP A 1 280 ? -17.070 -4.687 15.964 1.00 98.38 280 ASP A O 1
ATOM 2184 N N . PHE A 1 281 ? -17.777 -3.153 17.445 1.00 98.56 281 PHE A N 1
ATOM 2185 C CA . PHE A 1 281 ? -16.466 -2.927 18.046 1.00 98.56 281 PHE A CA 1
ATOM 2186 C C . PHE A 1 281 ? -15.832 -4.224 18.576 1.00 98.56 281 PHE A C 1
ATOM 2188 O O . PHE A 1 281 ? -14.675 -4.480 18.269 1.00 98.56 281 PHE A O 1
ATOM 2195 N N . ILE A 1 282 ? -16.576 -5.062 19.310 1.00 98.44 282 ILE A N 1
ATOM 2196 C CA . ILE A 1 282 ? -16.055 -6.340 19.837 1.00 98.44 282 ILE A CA 1
ATOM 2197 C C . ILE A 1 282 ? -15.600 -7.265 18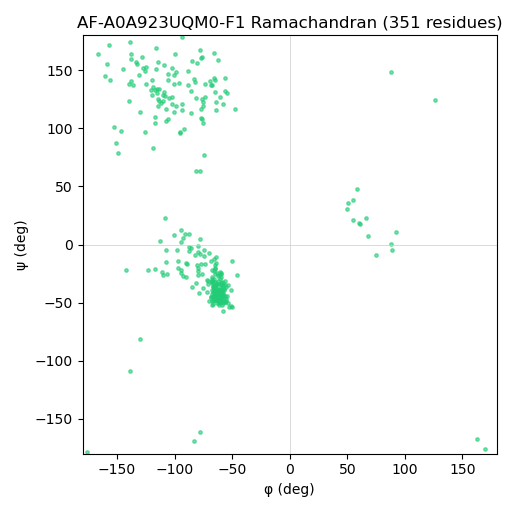.698 1.00 98.44 282 ILE A C 1
ATOM 2199 O O . ILE A 1 282 ? -14.563 -7.916 18.797 1.00 98.44 282 ILE A O 1
ATOM 2203 N N . ILE A 1 283 ? -16.355 -7.325 17.598 1.00 98.56 283 ILE A N 1
ATOM 2204 C CA . ILE A 1 283 ? -15.985 -8.140 16.432 1.00 98.56 283 ILE A CA 1
ATOM 2205 C C . ILE A 1 283 ? -14.682 -7.617 15.805 1.00 98.56 283 ILE A C 1
ATOM 2207 O O . ILE A 1 283 ? -13.787 -8.404 15.492 1.00 98.56 283 ILE A O 1
ATOM 2211 N N . ILE A 1 284 ? -14.560 -6.297 15.654 1.00 98.56 284 ILE A N 1
ATOM 2212 C CA . ILE A 1 284 ? -13.369 -5.635 15.105 1.00 98.56 284 ILE A CA 1
ATOM 2213 C C . ILE A 1 284 ? -12.150 -5.871 16.003 1.00 98.56 284 ILE A C 1
ATOM 2215 O O . ILE A 1 284 ? -11.090 -6.252 15.512 1.00 98.56 284 ILE A O 1
ATOM 2219 N N . GLU A 1 285 ? -12.308 -5.694 17.314 1.00 98.44 285 GLU A N 1
ATOM 2220 C CA . GLU A 1 285 ? -11.270 -5.919 18.320 1.00 98.44 285 GLU A CA 1
ATOM 2221 C C . GLU A 1 285 ? -10.758 -7.359 18.288 1.00 98.44 285 GLU A C 1
ATOM 2223 O O . GLU A 1 285 ? -9.550 -7.578 18.181 1.00 98.44 285 GLU A O 1
ATOM 2228 N N . ASN A 1 286 ? -11.662 -8.340 18.284 1.00 98.12 286 ASN A N 1
ATOM 2229 C CA . ASN A 1 286 ? -11.302 -9.753 18.187 1.00 98.12 286 ASN A CA 1
ATOM 2230 C C . ASN A 1 286 ? -10.567 -10.075 16.877 1.00 98.12 286 ASN A C 1
ATOM 2232 O O . ASN A 1 286 ? -9.587 -10.816 16.888 1.00 98.12 286 ASN A O 1
ATOM 2236 N N . CYS A 1 287 ? -11.008 -9.506 15.751 1.00 98.19 287 CYS A N 1
ATOM 2237 C CA . CYS A 1 287 ? -10.344 -9.690 14.460 1.00 98.19 287 CYS A CA 1
ATOM 2238 C C . CYS A 1 287 ? -8.921 -9.109 14.474 1.00 98.19 287 CYS A C 1
ATOM 2240 O O . CYS A 1 287 ? -7.967 -9.799 14.130 1.00 98.19 287 CYS A O 1
ATOM 2242 N N . ILE A 1 288 ? -8.740 -7.864 14.920 1.00 98.19 288 ILE A N 1
ATOM 2243 C CA . ILE A 1 288 ? -7.426 -7.206 14.888 1.00 98.19 288 ILE A CA 1
ATOM 2244 C C . ILE A 1 288 ? -6.458 -7.868 15.879 1.00 98.19 288 ILE A C 1
ATOM 2246 O O . ILE A 1 288 ? -5.325 -8.184 15.517 1.00 98.19 288 ILE A O 1
ATOM 2250 N N . THR A 1 289 ? -6.898 -8.150 17.106 1.00 97.00 289 THR A N 1
ATOM 2251 C CA . THR A 1 289 ? -6.053 -8.788 18.136 1.00 97.00 289 THR A CA 1
ATOM 2252 C C . THR A 1 289 ? -5.685 -10.238 17.810 1.00 97.00 289 THR A C 1
ATOM 2254 O O . THR A 1 289 ? -4.657 -10.721 18.280 1.00 97.00 289 THR A O 1
ATOM 2257 N N . LYS A 1 290 ? -6.461 -10.921 16.955 1.00 96.06 290 LYS A N 1
ATOM 2258 C CA . LYS A 1 290 ? -6.120 -12.251 16.424 1.00 96.06 290 LYS A CA 1
ATOM 2259 C C . LYS A 1 290 ? -4.851 -12.240 15.565 1.00 96.06 290 LYS A C 1
ATOM 2261 O O . LYS A 1 290 ? -4.126 -13.233 15.567 1.00 96.06 290 LYS A O 1
ATOM 2266 N N . TYR A 1 291 ? -4.591 -11.163 14.821 1.00 95.69 291 TYR A N 1
ATOM 2267 C CA . TYR A 1 291 ? -3.493 -11.104 13.845 1.00 95.69 291 TYR A CA 1
ATOM 2268 C C . TYR A 1 291 ? -2.351 -10.163 14.242 1.00 95.69 291 TYR A C 1
ATOM 2270 O O . TYR A 1 291 ? -1.229 -10.353 13.775 1.00 95.69 291 TYR A O 1
ATOM 2278 N N . TYR A 1 292 ? -2.611 -9.169 15.095 1.00 96.56 292 TYR A N 1
ATOM 2279 C CA . TYR A 1 292 ? -1.659 -8.104 15.409 1.00 96.56 292 TYR A CA 1
ATOM 2280 C C . TYR A 1 292 ? -1.401 -7.992 16.910 1.00 96.56 292 TYR A C 1
ATOM 2282 O O . TYR A 1 292 ? -2.319 -8.018 17.730 1.00 96.56 292 TYR A O 1
ATOM 2290 N N . ALA A 1 293 ? -0.134 -7.791 17.277 1.00 94.56 293 ALA A N 1
ATOM 2291 C CA . ALA A 1 293 ? 0.305 -7.630 18.661 1.00 94.56 293 ALA A CA 1
ATOM 2292 C C . ALA A 1 293 ? 0.013 -6.210 19.192 1.00 94.56 293 ALA A C 1
ATOM 2294 O O . ALA A 1 293 ? 0.927 -5.450 19.517 1.00 94.56 293 ALA A O 1
ATOM 2295 N N . VAL A 1 294 ? -1.273 -5.849 19.270 1.00 96.38 294 VAL A N 1
ATOM 2296 C CA . VAL A 1 294 ? -1.771 -4.503 19.618 1.00 96.38 294 VAL A CA 1
ATOM 2297 C C . VAL A 1 294 ? -1.116 -3.963 20.890 1.00 96.38 294 VAL A C 1
ATOM 2299 O O . VAL A 1 294 ? -0.531 -2.881 20.870 1.00 96.38 294 VAL A O 1
ATOM 2302 N N . LYS A 1 295 ? -1.167 -4.726 21.990 1.00 95.06 295 LYS A N 1
ATOM 2303 C CA . LYS A 1 295 ? -0.607 -4.303 23.282 1.00 95.06 295 LYS A CA 1
ATOM 2304 C C . LYS A 1 295 ? 0.897 -4.040 23.192 1.00 95.06 295 LYS A C 1
ATOM 2306 O O . LYS A 1 295 ? 1.371 -3.040 23.723 1.00 95.06 295 LYS A O 1
ATOM 2311 N N . ASN A 1 296 ? 1.639 -4.895 22.485 1.00 93.38 296 ASN A N 1
ATOM 2312 C CA . ASN A 1 296 ? 3.079 -4.734 22.295 1.00 93.38 296 ASN A CA 1
ATOM 2313 C C . ASN A 1 296 ? 3.385 -3.431 21.551 1.00 93.38 296 ASN A C 1
ATOM 2315 O O . ASN A 1 296 ? 4.192 -2.645 22.034 1.00 93.38 296 ASN A O 1
ATOM 2319 N N . ILE A 1 297 ? 2.701 -3.172 20.433 1.00 94.81 297 ILE A N 1
ATOM 2320 C CA . ILE A 1 297 ? 2.895 -1.957 19.628 1.00 94.81 297 ILE A CA 1
ATOM 2321 C C . ILE A 1 297 ? 2.572 -0.701 20.447 1.00 94.81 297 ILE A C 1
ATOM 2323 O O . ILE A 1 297 ? 3.380 0.223 20.511 1.00 94.81 297 ILE A O 1
ATOM 2327 N N . LEU A 1 298 ? 1.418 -0.670 21.119 1.00 95.25 298 LEU A N 1
ATOM 2328 C CA . LEU A 1 298 ? 0.981 0.498 21.890 1.00 95.25 298 LEU A CA 1
ATOM 2329 C C . LEU A 1 298 ? 1.858 0.765 23.122 1.00 95.25 298 LEU A C 1
ATOM 2331 O O . LEU A 1 298 ? 2.080 1.922 23.475 1.00 95.25 298 LEU A O 1
ATOM 2335 N N . SER A 1 299 ? 2.412 -0.281 23.743 1.00 93.06 299 SER A N 1
ATOM 2336 C CA . SER A 1 299 ? 3.313 -0.145 24.896 1.00 93.06 299 SER A CA 1
ATOM 2337 C C . SER A 1 299 ? 4.640 0.556 24.573 1.00 93.06 299 SER A C 1
ATOM 2339 O O . SER A 1 299 ? 5.308 1.053 25.477 1.00 93.06 299 SER A O 1
ATOM 2341 N N . LEU A 1 300 ? 5.007 0.649 23.289 1.00 92.75 300 LEU A N 1
ATOM 2342 C CA . LEU A 1 300 ? 6.202 1.365 22.836 1.00 92.75 300 LEU A CA 1
ATOM 2343 C C . LEU A 1 300 ? 6.015 2.886 22.789 1.00 92.75 300 LEU A C 1
ATOM 2345 O O . LEU A 1 300 ? 6.991 3.615 22.609 1.00 92.75 300 LEU A O 1
ATOM 2349 N N . ILE A 1 301 ? 4.789 3.384 22.980 1.00 92.19 301 ILE A N 1
ATOM 2350 C CA . ILE A 1 301 ? 4.511 4.815 23.128 1.00 92.19 301 ILE A CA 1
ATOM 2351 C C . ILE A 1 301 ? 4.963 5.259 24.528 1.00 92.19 301 ILE A C 1
ATOM 2353 O O . ILE A 1 301 ? 4.169 5.438 25.449 1.00 92.19 301 ILE A O 1
ATOM 2357 N N . ASN A 1 302 ? 6.273 5.431 24.692 1.00 86.44 302 ASN A N 1
ATOM 2358 C CA . ASN A 1 302 ? 6.899 5.849 25.949 1.00 86.44 302 ASN A CA 1
ATOM 2359 C C . ASN A 1 302 ? 7.027 7.379 26.089 1.00 86.44 302 ASN A C 1
ATOM 2361 O O . ASN A 1 302 ? 7.226 7.882 27.193 1.00 86.44 302 ASN A O 1
ATOM 2365 N N . ASN A 1 303 ? 6.874 8.123 24.990 1.00 89.62 303 ASN A N 1
ATOM 2366 C CA . ASN A 1 303 ? 6.866 9.581 24.962 1.00 89.62 303 ASN A CA 1
ATOM 2367 C C . ASN A 1 303 ? 5.592 10.081 24.270 1.00 89.62 303 ASN A C 1
ATOM 2369 O O . ASN A 1 303 ? 5.516 10.179 23.043 1.00 89.62 303 ASN A O 1
ATOM 2373 N N . TRP A 1 304 ? 4.588 10.415 25.085 1.00 91.81 304 TRP A N 1
ATOM 2374 C CA . TRP A 1 304 ? 3.311 10.929 24.596 1.00 91.81 304 TRP A CA 1
ATOM 2375 C C . TRP A 1 304 ? 3.464 12.227 23.801 1.00 91.81 304 TRP A C 1
ATOM 2377 O O . TRP A 1 304 ? 2.764 12.401 22.815 1.00 91.81 304 TRP A O 1
ATOM 2387 N N . GLU A 1 305 ? 4.353 13.136 24.203 1.00 89.19 305 GLU A N 1
ATOM 2388 C CA . GLU A 1 305 ? 4.514 14.427 23.528 1.00 89.19 305 GLU A CA 1
ATOM 2389 C C . GLU A 1 305 ? 5.056 14.245 22.107 1.00 89.19 305 GLU A C 1
ATOM 2391 O O . GLU A 1 305 ? 4.500 14.795 21.156 1.00 89.19 305 GLU A O 1
ATOM 2396 N N . ALA A 1 306 ? 6.071 13.390 21.944 1.00 86.06 306 ALA A N 1
ATOM 2397 C CA . ALA A 1 306 ? 6.609 13.046 20.632 1.00 86.06 306 ALA A CA 1
ATOM 2398 C C . ALA A 1 306 ? 5.544 12.397 19.734 1.00 86.06 306 ALA A C 1
ATOM 2400 O O . ALA A 1 306 ? 5.355 12.828 18.598 1.00 86.06 306 ALA A O 1
ATOM 2401 N N . PHE A 1 307 ? 4.799 11.414 20.252 1.00 90.56 307 PHE A N 1
ATOM 2402 C CA . PHE A 1 307 ? 3.699 10.782 19.518 1.00 90.56 307 PHE A CA 1
ATOM 2403 C C . PHE A 1 307 ? 2.602 11.791 19.149 1.00 90.56 307 PHE A C 1
ATOM 2405 O O . PHE A 1 307 ? 2.177 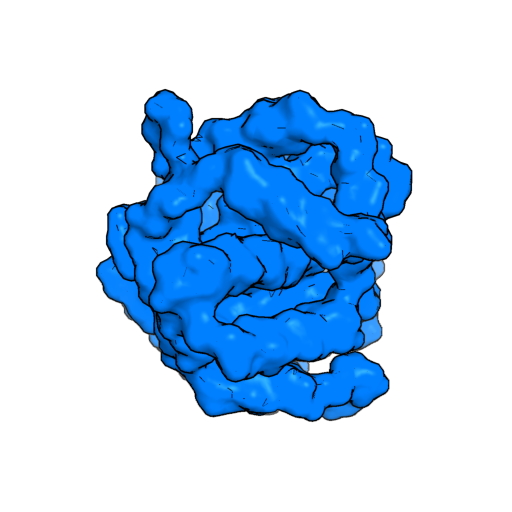11.872 17.997 1.00 90.56 307 PHE A O 1
ATOM 2412 N N . ASN A 1 308 ? 2.190 12.623 20.104 1.00 89.38 308 ASN A N 1
ATOM 2413 C CA . ASN A 1 308 ? 1.174 13.650 19.921 1.00 89.38 308 ASN A CA 1
ATOM 2414 C C . ASN A 1 308 ? 1.552 14.650 18.821 1.00 89.38 308 ASN A C 1
ATOM 2416 O O . ASN A 1 308 ? 0.695 15.030 18.031 1.00 89.38 308 ASN A O 1
ATOM 2420 N N . ASN A 1 309 ? 2.828 15.024 18.716 1.00 85.31 309 ASN A N 1
ATOM 2421 C CA . ASN A 1 309 ? 3.304 15.901 17.646 1.00 85.31 309 ASN A CA 1
ATOM 2422 C C . ASN A 1 309 ? 3.165 15.251 16.259 1.00 85.31 309 ASN A C 1
ATOM 2424 O O . ASN A 1 309 ? 2.800 15.932 15.304 1.00 85.31 309 ASN A O 1
ATOM 2428 N N . THR A 1 310 ? 3.368 13.932 16.141 1.00 84.94 310 THR A N 1
ATOM 2429 C CA . THR A 1 310 ? 3.192 13.230 14.855 1.00 84.94 310 THR A CA 1
ATOM 2430 C C . THR A 1 310 ? 1.736 13.184 14.384 1.00 84.94 310 THR A C 1
ATOM 2432 O O . THR A 1 310 ? 1.497 13.222 13.179 1.00 84.94 310 THR A O 1
ATOM 2435 N N . LEU A 1 311 ? 0.760 13.184 15.303 1.00 85.62 311 LEU A N 1
ATOM 2436 C CA . LEU A 1 311 ? -0.668 13.198 14.957 1.00 85.62 311 LEU A CA 1
ATOM 2437 C C . LEU A 1 311 ? -1.074 14.461 14.187 1.00 85.62 311 LEU A C 1
ATOM 2439 O O . LEU A 1 311 ? -1.970 14.400 13.346 1.00 85.62 311 LEU A O 1
ATOM 2443 N N . TYR A 1 312 ? -0.415 15.596 14.450 1.00 76.25 312 TYR A N 1
ATOM 2444 C CA . TYR A 1 312 ? -0.719 16.871 13.796 1.00 76.25 312 TYR A CA 1
ATOM 2445 C C . TYR A 1 312 ? -0.110 17.005 12.396 1.00 76.25 312 TYR A C 1
ATOM 2447 O O . TYR A 1 312 ? -0.613 17.803 11.607 1.00 76.25 312 TYR A O 1
ATOM 2455 N N . ASN A 1 313 ? 0.884 16.183 12.051 1.00 68.44 313 ASN A N 1
ATOM 2456 C CA . ASN A 1 313 ? 1.565 16.222 10.755 1.00 68.44 313 ASN A CA 1
ATOM 2457 C C . ASN A 1 313 ? 0.779 15.532 9.615 1.00 68.44 313 ASN A C 1
ATOM 2459 O O . ASN A 1 313 ? 1.239 15.535 8.473 1.00 68.44 313 ASN A O 1
ATOM 2463 N N . ASP A 1 314 ? -0.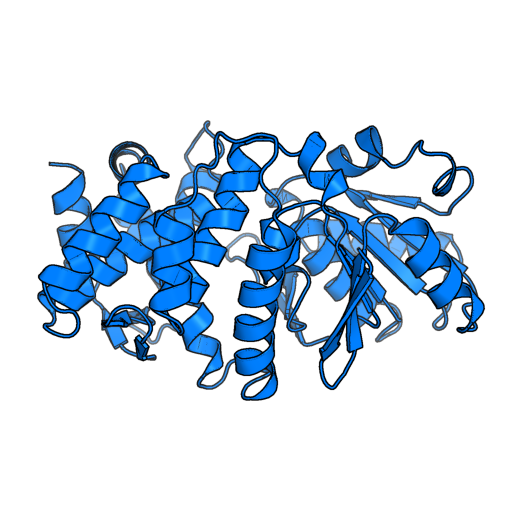399 14.946 9.885 1.00 64.94 314 ASP A N 1
ATOM 2464 C CA . ASP A 1 31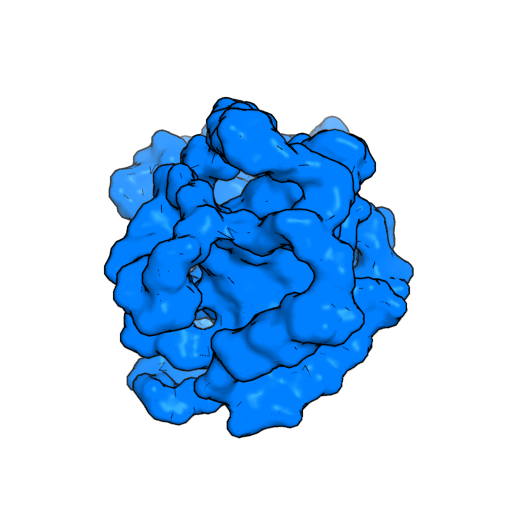4 ? -1.284 14.409 8.838 1.00 64.94 314 ASP A CA 1
ATOM 2465 C C . ASP A 1 314 ? -1.858 15.554 7.972 1.00 64.94 314 ASP A C 1
ATOM 2467 O O . ASP A 1 314 ? -2.319 16.585 8.468 1.00 64.94 314 ASP A O 1
ATOM 2471 N N . LYS A 1 315 ? -1.879 15.333 6.651 1.00 56.12 315 LYS A N 1
ATOM 2472 C CA . LYS A 1 315 ? -2.395 16.215 5.584 1.00 56.12 315 LYS A CA 1
ATOM 2473 C C . LYS A 1 315 ? -3.815 16.754 5.808 1.00 56.12 315 LYS A C 1
ATOM 2475 O O . LYS A 1 315 ? -4.245 17.637 5.069 1.00 56.12 315 LYS A O 1
ATOM 2480 N N . LYS A 1 316 ? -4.570 16.184 6.749 1.00 54.16 316 LYS A N 1
ATOM 2481 C CA . LYS A 1 316 ? -5.999 16.454 6.988 1.00 54.16 316 LYS A CA 1
ATOM 2482 C C . LYS A 1 316 ? -6.274 17.457 8.113 1.00 54.16 316 LYS A C 1
ATOM 2484 O O . LYS A 1 316 ? -7.440 17.789 8.345 1.00 54.16 316 LYS A O 1
ATOM 2489 N N . ASN A 1 317 ? -5.247 17.908 8.829 1.00 56.06 317 ASN A N 1
ATOM 2490 C CA . ASN A 1 317 ? -5.444 18.666 10.059 1.00 56.06 317 ASN A CA 1
ATOM 2491 C C . ASN A 1 317 ? -5.569 20.175 9.827 1.00 56.06 317 ASN A C 1
ATOM 2493 O O . ASN A 1 317 ? -4.807 20.790 9.083 1.00 56.06 317 ASN A O 1
ATOM 2497 N N . THR A 1 318 ? -6.520 20.772 10.540 1.00 50.28 318 THR A N 1
ATOM 2498 C CA . THR A 1 318 ? -6.613 22.213 10.801 1.00 50.28 318 THR A CA 1
ATOM 2499 C C . THR A 1 318 ? -6.123 22.482 12.223 1.00 50.28 318 THR A C 1
ATOM 2501 O O . THR A 1 318 ? -6.215 21.604 13.079 1.00 50.28 318 THR A O 1
ATOM 2504 N N . ILE A 1 319 ? -5.587 23.676 12.500 1.00 55.41 319 ILE A N 1
ATOM 2505 C CA . ILE A 1 319 ? -4.991 24.021 13.807 1.00 55.41 319 ILE A CA 1
ATOM 2506 C C . ILE A 1 319 ? -5.933 23.607 14.961 1.00 55.41 319 ILE A C 1
ATOM 2508 O O . ILE A 1 319 ? -7.043 24.122 15.073 1.00 55.41 319 ILE A O 1
ATOM 2512 N N . GLY A 1 320 ? -5.486 22.667 15.805 1.00 61.22 320 GLY A N 1
ATOM 2513 C CA . GLY A 1 320 ? -6.165 22.237 17.038 1.00 61.22 320 GLY A CA 1
ATOM 2514 C C . GLY A 1 320 ? -7.186 21.091 16.930 1.00 61.22 320 GLY A C 1
ATOM 2515 O O . GLY A 1 320 ? -7.681 20.655 17.965 1.00 61.22 320 GLY A O 1
ATOM 2516 N N . THR A 1 321 ? -7.500 20.574 15.736 1.00 71.00 321 THR A N 1
ATOM 2517 C CA . THR A 1 321 ? -8.449 19.452 15.546 1.00 71.00 321 THR A CA 1
ATOM 2518 C C . THR A 1 321 ? -7.919 18.435 14.538 1.00 71.00 321 THR A C 1
ATOM 2520 O O . THR A 1 321 ? -7.372 18.810 13.500 1.00 71.00 321 THR A O 1
ATOM 2523 N N . ILE A 1 322 ? -8.074 17.142 14.847 1.00 86.94 322 ILE A N 1
ATOM 2524 C CA . ILE A 1 322 ? -7.628 16.046 13.982 1.00 86.94 322 ILE A CA 1
ATOM 2525 C C . ILE A 1 322 ? -8.842 15.464 13.259 1.00 86.94 322 ILE A C 1
ATOM 2527 O O . ILE A 1 322 ? -9.823 15.085 13.898 1.00 86.94 322 ILE A O 1
ATOM 2531 N N . ASN A 1 323 ? -8.773 15.379 11.930 1.00 89.19 323 ASN A N 1
ATOM 2532 C CA . ASN A 1 323 ? -9.828 14.781 11.112 1.00 89.19 323 ASN A CA 1
ATOM 2533 C C . ASN A 1 323 ? -9.476 13.335 10.749 1.00 89.19 323 ASN A C 1
ATOM 2535 O O . ASN A 1 323 ? -8.495 13.087 10.042 1.00 89.19 323 ASN A O 1
ATOM 2539 N N . ALA A 1 324 ? -10.320 12.396 11.170 1.00 92.56 324 ALA A N 1
ATOM 2540 C CA . ALA A 1 324 ? -10.197 10.972 10.878 1.00 92.56 324 ALA A CA 1
ATOM 2541 C C . ALA A 1 324 ? -11.370 10.457 10.027 1.00 92.56 324 ALA A C 1
ATOM 2543 O O . ALA A 1 324 ? -12.368 11.152 9.800 1.00 92.56 324 ALA A O 1
ATOM 2544 N N . SER A 1 325 ? -11.232 9.228 9.527 1.00 95.88 325 SER A N 1
ATOM 2545 C CA . SER A 1 325 ? -12.330 8.487 8.899 1.00 95.88 325 SER A CA 1
ATOM 2546 C C . SER A 1 325 ? -12.754 7.371 9.843 1.00 95.88 325 SER A C 1
ATOM 2548 O O . SER A 1 325 ? -12.018 6.406 10.022 1.00 95.88 325 SER A O 1
ATOM 2550 N N . LEU A 1 326 ? -13.910 7.532 10.486 1.00 97.62 326 LEU A N 1
ATOM 2551 C CA . LEU A 1 326 ? -14.376 6.633 11.540 1.00 97.62 326 LEU A CA 1
ATOM 2552 C C . LEU A 1 326 ? -15.411 5.646 11.004 1.00 97.62 326 LEU A C 1
ATOM 2554 O O . LEU A 1 326 ? -16.205 5.968 10.118 1.00 97.62 326 LEU A O 1
ATOM 2558 N N . LEU A 1 327 ? -15.400 4.432 11.547 1.00 98.38 327 LEU A N 1
ATOM 2559 C CA . LEU A 1 327 ? -16.390 3.407 11.227 1.00 98.38 327 LEU A CA 1
ATOM 2560 C C . LEU A 1 327 ? -17.730 3.743 11.891 1.00 98.38 327 LEU A C 1
ATOM 2562 O O . LEU A 1 327 ? -17.762 4.134 13.056 1.00 98.38 327 LEU A O 1
ATOM 2566 N N . THR A 1 328 ? -18.826 3.554 11.158 1.00 97.81 328 THR A N 1
ATOM 2567 C CA . THR A 1 328 ? -20.204 3.698 11.676 1.00 97.81 328 THR A CA 1
ATOM 2568 C C . THR A 1 328 ? -20.899 2.347 11.851 1.00 97.81 328 THR A C 1
ATOM 2570 O O . THR A 1 328 ? -21.780 2.172 12.688 1.00 97.81 328 THR A O 1
ATOM 2573 N N . SER A 1 329 ? -20.465 1.353 11.086 1.00 97.94 329 SER A N 1
ATOM 2574 C CA . SER A 1 329 ? -20.761 -0.066 11.262 1.00 97.94 329 SER A CA 1
ATOM 2575 C C . SER A 1 329 ? -19.659 -0.861 10.572 1.00 97.94 329 SER A C 1
ATOM 2577 O O . SER A 1 329 ? -18.874 -0.303 9.802 1.00 97.94 329 SER A O 1
ATOM 2579 N N . ILE A 1 330 ? -19.635 -2.179 10.745 1.00 98.44 330 ILE A N 1
ATOM 2580 C CA . ILE A 1 330 ? -18.859 -3.017 9.823 1.00 98.44 330 ILE A CA 1
ATOM 2581 C C . ILE A 1 330 ? -19.420 -2.820 8.404 1.00 98.44 330 ILE A C 1
ATOM 2583 O O . ILE A 1 330 ? -20.628 -2.919 8.179 1.00 98.44 330 ILE A O 1
ATOM 2587 N N . GLY A 1 331 ? -18.545 -2.490 7.456 1.00 97.19 331 GLY A N 1
ATOM 2588 C CA . GLY A 1 331 ? -18.884 -2.203 6.065 1.00 97.19 331 GLY A CA 1
ATOM 2589 C C . GLY A 1 331 ? -19.245 -0.745 5.768 1.00 97.19 331 GLY A C 1
ATOM 2590 O O . GLY A 1 331 ? -19.540 -0.447 4.612 1.00 97.19 331 GLY A O 1
ATOM 2591 N N . THR A 1 332 ? -19.226 0.163 6.754 1.00 96.62 332 THR A N 1
ATOM 2592 C CA . THR A 1 332 ? -19.502 1.591 6.526 1.00 96.62 332 THR A CA 1
ATOM 2593 C C . THR A 1 332 ? -18.557 2.511 7.297 1.00 96.62 332 THR A C 1
ATOM 2595 O O . THR A 1 332 ? -18.207 2.278 8.454 1.00 96.62 332 THR A O 1
ATOM 2598 N N . CYS A 1 333 ? -18.151 3.599 6.646 1.00 96.12 333 CYS A N 1
ATOM 2599 C CA . CYS A 1 333 ? -17.225 4.582 7.191 1.00 96.12 333 CYS A CA 1
ATOM 2600 C C . CYS A 1 333 ? -17.671 5.997 6.823 1.00 96.12 333 CYS A C 1
ATOM 2602 O O . CYS A 1 333 ? -18.057 6.255 5.680 1.00 96.12 333 CYS A O 1
ATOM 2604 N N . GLN A 1 334 ? -17.577 6.917 7.780 1.00 95.44 334 GLN A N 1
ATOM 2605 C CA . GLN A 1 334 ? -17.781 8.343 7.560 1.00 95.44 334 GLN A CA 1
ATOM 2606 C C . GLN A 1 334 ? -16.446 9.097 7.588 1.00 95.44 334 GLN A C 1
ATOM 2608 O O . GLN A 1 334 ? -15.525 8.752 8.326 1.00 95.44 334 GLN A O 1
ATOM 2613 N N . ILE A 1 335 ? -16.346 10.150 6.781 1.00 94.12 335 ILE A N 1
ATOM 2614 C CA . ILE A 1 335 ? -15.137 10.974 6.638 1.00 94.12 335 ILE A CA 1
ATOM 2615 C C . ILE A 1 335 ? -15.242 12.255 7.468 1.00 94.12 335 ILE A C 1
ATOM 2617 O O . ILE A 1 335 ? -16.338 12.666 7.841 1.00 94.12 335 ILE A O 1
ATOM 2621 N N . ASN A 1 336 ? -14.109 12.927 7.686 1.00 90.50 336 ASN A N 1
ATOM 2622 C CA . ASN A 1 336 ? -14.027 14.216 8.386 1.00 90.50 336 ASN A CA 1
ATOM 2623 C C . ASN A 1 336 ? -14.661 14.176 9.793 1.00 90.50 336 ASN A C 1
ATOM 2625 O O . ASN A 1 336 ? -15.327 15.121 10.211 1.00 90.50 336 ASN A O 1
ATOM 2629 N N . SER A 1 337 ? -14.487 13.062 10.507 1.00 92.94 337 SER A N 1
ATOM 2630 C CA . SER A 1 337 ? -14.872 12.963 11.913 1.00 92.94 337 SER A CA 1
ATOM 2631 C C . SER A 1 337 ? -13.789 13.586 12.780 1.00 92.94 337 SER A C 1
ATOM 2633 O O . SER A 1 337 ? -12.622 13.199 12.687 1.00 92.94 337 SER A O 1
ATOM 2635 N N . THR A 1 338 ? -14.176 14.534 13.625 1.00 92.25 338 THR A N 1
ATOM 2636 C CA . THR A 1 338 ? -13.253 15.173 14.559 1.00 92.25 338 THR A CA 1
ATOM 2637 C C . THR A 1 338 ? -12.908 14.217 15.692 1.00 92.25 338 THR A C 1
ATOM 2639 O O . THR A 1 338 ? -13.795 13.703 16.375 1.00 92.25 338 THR A O 1
ATOM 2642 N N . ILE A 1 339 ? -11.613 14.026 15.920 1.00 92.88 339 ILE A N 1
ATOM 2643 C CA . ILE A 1 339 ? -11.081 13.339 17.095 1.00 92.88 339 ILE A CA 1
ATOM 2644 C C . ILE A 1 339 ? -10.083 14.241 17.822 1.00 92.88 339 ILE A C 1
ATOM 2646 O O . ILE A 1 339 ? -9.437 15.115 17.236 1.00 92.88 339 ILE A O 1
ATOM 2650 N N . THR A 1 340 ? -9.957 14.024 19.123 1.00 92.94 340 THR A N 1
ATOM 2651 C CA . THR A 1 340 ? -9.052 14.753 20.007 1.00 92.94 340 THR A CA 1
ATOM 2652 C C . THR A 1 340 ? -7.898 13.867 20.454 1.00 92.94 340 THR A C 1
ATOM 2654 O O . THR A 1 340 ? -8.002 12.644 20.566 1.00 92.94 340 THR A O 1
ATOM 2657 N N . THR A 1 341 ? -6.775 14.491 20.792 1.00 92.00 341 THR A N 1
ATOM 2658 C CA . THR A 1 341 ? -5.615 13.775 21.337 1.00 92.00 341 THR A CA 1
ATOM 2659 C C . THR A 1 341 ? -5.920 13.157 22.703 1.00 92.00 341 THR A C 1
ATOM 2661 O O . THR A 1 341 ? -5.342 12.132 23.055 1.00 92.00 341 THR A O 1
ATOM 2664 N N . HIS A 1 342 ? -6.878 13.719 23.450 1.00 93.31 342 HIS A N 1
ATOM 2665 C CA . HIS A 1 342 ? -7.380 13.136 24.691 1.00 93.31 342 HIS A CA 1
ATOM 2666 C C . HIS A 1 342 ? -8.108 11.805 24.454 1.00 93.31 342 HIS A C 1
ATOM 2668 O O . HIS A 1 342 ? -7.820 10.827 25.140 1.00 93.31 342 HIS A O 1
ATOM 2674 N N . GLU A 1 343 ? -8.994 11.731 23.455 1.00 95.81 343 GLU A N 1
ATOM 2675 C CA . GLU A 1 343 ? -9.667 10.479 23.079 1.00 95.81 343 GLU A CA 1
ATOM 2676 C C . GLU A 1 343 ? -8.664 9.411 22.636 1.00 95.81 343 GLU A C 1
ATOM 2678 O O . GLU A 1 343 ? -8.753 8.269 23.087 1.00 95.81 343 GLU A O 1
ATOM 2683 N N . ILE A 1 344 ? -7.667 9.793 21.831 1.00 96.00 344 ILE A N 1
ATOM 2684 C CA . ILE A 1 344 ? -6.586 8.893 21.403 1.00 96.00 344 ILE A CA 1
ATOM 2685 C C . ILE A 1 344 ? -5.805 8.378 22.617 1.00 96.00 344 ILE A C 1
ATOM 2687 O O . ILE A 1 344 ? -5.579 7.175 22.741 1.00 96.00 344 ILE A O 1
ATOM 2691 N N . LYS A 1 345 ? -5.438 9.260 23.556 1.00 95.12 345 LYS A N 1
ATOM 2692 C CA . LYS A 1 345 ? -4.721 8.876 24.779 1.00 95.12 345 LYS A CA 1
ATOM 2693 C C . LYS A 1 345 ? -5.521 7.887 25.627 1.00 95.12 345 LYS A C 1
ATOM 2695 O O . LYS A 1 345 ? -4.962 6.901 26.102 1.00 95.12 345 LYS A O 1
ATOM 2700 N N . ASN A 1 346 ? -6.820 8.132 25.796 1.00 95.81 346 ASN A N 1
ATOM 2701 C CA . ASN A 1 346 ? -7.710 7.256 26.558 1.00 95.81 346 ASN A CA 1
ATOM 2702 C C . ASN A 1 346 ? -7.883 5.894 25.876 1.00 95.81 346 ASN A C 1
ATOM 2704 O O . ASN A 1 346 ? -7.865 4.865 26.549 1.00 95.81 346 ASN A O 1
ATOM 2708 N N . ALA A 1 347 ? -8.013 5.880 24.547 1.00 96.81 347 ALA A N 1
ATOM 2709 C CA . ALA A 1 347 ? -8.092 4.653 23.764 1.00 96.81 347 ALA A CA 1
ATOM 2710 C C . ALA A 1 347 ? -6.807 3.821 23.880 1.00 96.81 347 ALA A C 1
ATOM 2712 O O . ALA A 1 347 ? -6.880 2.619 24.094 1.00 96.81 347 ALA A O 1
ATOM 2713 N N . ILE A 1 348 ? -5.628 4.445 23.820 1.00 96.50 348 ILE A N 1
ATOM 2714 C CA . ILE A 1 348 ? -4.344 3.751 24.014 1.00 96.50 348 ILE A CA 1
ATOM 2715 C C . ILE A 1 348 ? -4.242 3.183 25.436 1.00 96.50 348 ILE A C 1
ATOM 2717 O O . ILE A 1 348 ? -3.884 2.020 25.615 1.00 96.50 348 ILE A O 1
ATOM 2721 N N . ALA A 1 349 ? -4.603 3.975 26.451 1.00 94.81 349 ALA A N 1
ATOM 2722 C CA . ALA A 1 349 ? -4.575 3.538 27.845 1.00 94.81 349 ALA A CA 1
ATOM 2723 C C . ALA A 1 349 ? -5.477 2.317 28.100 1.00 94.81 349 ALA A C 1
ATOM 2725 O O . ALA A 1 349 ? -5.120 1.471 28.914 1.00 94.81 349 ALA A O 1
ATOM 2726 N N . HIS A 1 350 ? -6.600 2.191 27.384 1.00 94.88 350 HIS A N 1
ATOM 2727 C CA . HIS A 1 350 ? -7.492 1.032 27.475 1.00 94.88 350 HIS A CA 1
ATOM 2728 C C . HIS A 1 350 ? -6.807 -0.301 27.131 1.00 94.88 350 HIS A C 1
ATOM 2730 O O . HIS A 1 350 ? -7.161 -1.314 27.720 1.00 94.88 350 HIS A O 1
ATOM 2736 N N . TYR A 1 351 ? -5.831 -0.303 26.216 1.00 93.88 351 TYR A N 1
ATOM 2737 C CA . TYR A 1 351 ? -5.125 -1.521 25.787 1.00 93.88 351 TYR A CA 1
ATOM 2738 C C . TYR A 1 351 ? -3.788 -1.753 26.502 1.00 93.88 351 TYR A C 1
ATOM 2740 O O . TYR A 1 351 ? -3.259 -2.869 26.491 1.00 93.88 351 TYR A O 1
ATOM 2748 N N . CYS A 1 352 ? -3.202 -0.702 27.079 1.00 89.19 352 CYS A N 1
ATOM 2749 C CA . CYS A 1 352 ? -1.934 -0.798 27.803 1.00 89.19 352 CYS A CA 1
ATOM 2750 C C . CYS A 1 352 ? -2.120 -1.219 29.267 1.00 89.19 352 CYS A C 1
ATOM 2752 O O . CYS A 1 352 ? -1.284 -1.971 29.781 1.00 89.19 352 CYS A O 1
ATOM 2754 N N . ASN A 1 353 ? -3.196 -0.750 29.907 1.00 76.25 353 ASN A N 1
ATOM 2755 C CA . ASN A 1 353 ? -3.600 -1.153 31.258 1.00 76.25 353 ASN A CA 1
ATOM 2756 C C . ASN A 1 353 ? -4.207 -2.558 31.232 1.00 76.25 353 ASN A C 1
ATOM 2758 O O . ASN A 1 353 ? -3.902 -3.338 32.161 1.00 76.25 353 ASN A O 1
#

pLDDT: mean 93.55, std 7.42, range [50.28, 98.75]

Sequence (353 aa):
MNTVIDNKSYKIHLTNNFEQVLVQFIAINTYSAVVYLFDDNTHRLYGSTTYFKNKKIIIIAPGETNKNITTCAAVWQQLLAHNADRNILLVNVGGGLVSDLGGFVASTYKRGVHFINIPTTLLACVDASIGGKTGINTIDAKNMIGTFCNPQLVIIDTHFFNTLPQQELLSGFGEIIKHGLITNATYFDECNNLNLNNTTLDWYPIIATSLHIKKNIVAQDFEERNLRKTLNAGHTVGHALETMLTNTSTTHYTHGECIAVGLLIEAYIAKQQQLLAAKDFIIIENCITKYYAVKNILSLINNWEAFNNTLYNDKKNTIGTINASLLTSIGTCQINSTITTHEIKNAIAHYCN

Foldseek 3Di:
DWDWDDQVQAIEIEDQDLLVVVVVVPVVADAPFEEEEEEPVQCVVPCPDPSNPPHHYDYFHDDQVRQAPVVLVVVLVSCVVVVPDQRYEYEQEEALSSQQSSLQSQCPRVNHHAYEYEYLFLQCLLPRNDLQWHGGADPQGGSPGTDRGHHNYYYYHCVSVVPPDLLRNLLNLLLLCLLQQAANVVSNVVSLPDDSPPPPDDCVVSSVSSNVSLSVQCSVPSPPPASNLSSCQLVLQLVLLQVCCVPQPPDDHHSSLSSLLSNLLLQQLCVVVVLEPPVQSVSSVSSSVVRHPNLVSLVSPPDLVSSVVSSQNDPQDDPQWGWHWHGNGRRHIHGRDTDHSVSSVVSSVVSND

Nearest PDB structures (foldseek):
  3okf-assembly1_B  TM=8.507E-01  e=5.458E-29  Vibrio cholerae O1 biovar El Tor str. N16961
  3zok-assembly2_D  TM=8.690E-01  e=2.023E-27  Actinidia chinensis
  6lla-assembly1_A  TM=8.474E-01  e=8.307E-28  Providencia alcalifaciens F90-2004
  6lk2-assembly1_A  TM=8.350E-01  e=1.822E-27  Providencia alcalifaciens F90-2004
  6lk2-assembly2_D  TM=8.456E-01  e=8.328E-26  Providencia alcalifaciens F90-2004

Radius of gyration: 19.96 Å; Cα contacts (8 Å, |Δi|>4): 654; chains: 1; bounding box: 45×47×61 Å

Secondary structure (DSSP, 8-state):
-EEEEEETTEEEEEES-HHHHHHHHHHTS--SEEEEEEEHHHIIIIITSTTTTT-EEEEE--SGGG-SHHHHHHHHHHHHHTT--TTEEEEEEESHHHHHHHHHHHHHGGG--EEEEEE-SHHIIIIITSSSEEEE--SS-TT-EEEE---SEEEE-GGGGGGS-HHHHHHHHHHHHHHHHHH-HHHHHHHHT--TT-TT---HHHHHHHHHHHHHHHHH-TTSSSGGGGGGTTHHHHHHHHHHHHHH-SS---HHHHHHHHHHHHHHHHHHTTSS-HHHHHHHHHHHHHHS-HHHHHHT---HHHHHHHHHTSTTPBTTBEEEEEEEETTEEEEEEEE-HHHHHHHHHHHH-

Solvent-accessible surface area (backbone atoms only — not comparable to full-atom values): 18663 Å² total; per-residue (Å²): 107,80,47,77,48,82,44,103,83,30,43,36,37,41,27,84,51,54,64,62,56,49,52,54,54,52,72,79,44,94,56,84,42,67,39,35,39,25,25,48,68,51,32,74,77,49,46,79,36,82,82,44,54,94,53,54,73,47,76,40,73,63,62,78,88,48,36,27,65,69,50,44,51,54,51,54,50,51,40,55,76,67,66,58,63,69,47,30,37,42,37,18,38,20,36,40,63,35,29,15,38,44,45,31,44,26,51,55,46,87,74,36,35,51,33,32,29,34,31,42,33,52,34,9,62,46,41,46,57,55,70,22,61,16,26,23,32,57,97,90,40,78,63,75,48,66,46,86,52,72,47,63,34,33,41,40,32,71,73,42,51,79,76,48,53,68,67,52,45,49,19,16,45,27,53,49,48,46,49,10,36,43,61,29,44,68,56,27,53,54,58,64,68,57,64,86,84,46,90,79,63,76,56,63,67,62,42,51,53,34,38,51,52,50,48,57,39,29,77,74,21,67,85,50,86,55,74,31,42,42,79,39,44,14,39,56,55,7,49,20,46,41,56,45,40,72,76,74,45,94,63,90,74,49,67,19,53,25,28,38,47,12,35,49,43,42,37,48,45,19,33,75,71,69,45,19,53,69,70,51,44,52,54,51,48,54,47,46,60,72,78,41,66,50,50,65,61,58,60,67,66,80,50,63,69,66,44,56,56,43,50,62,68,46,97,64,49,53,97,94,47,38,49,36,23,33,41,47,42,71,21,29,51,44,63,77,38,80,51,52,72,65,54,52,52,52,42,51,47,68,60,64,108

Mean predicted aligned error: 4.05 Å